Protein AF-A0A0D9V2V6-F1 (afdb_monomer)

Sequence (190 aa):
MASLYTPQLTRCRVATDGGVVRDCVDHEGKLLVVRREDCRRRFFFRGDNNNDDDDDAQQRECIRIDGEVFPLMEEKTVAAPGAGGNNAAVRCVEYVEDDGSALLLTVTVKGEGKEQKQKVAVVDARSGEVRVLGCSGSYYDSGYYDRDTGTVQHVVEVQVQVQGGGRESYMLLVSVRKELARIVRIKRLN

Radius of gyration: 17.43 Å; Cα contacts (8 Å, |Δi|>4): 396; chains: 1; bounding box: 46×44×46 Å

Structure (mmCIF, N/CA/C/O backbone):
data_AF-A0A0D9V2V6-F1
#
_entry.id   AF-A0A0D9V2V6-F1
#
loop_
_atom_site.group_PDB
_atom_site.id
_atom_site.type_symbol
_atom_site.label_atom_id
_atom_site.label_alt_id
_atom_site.label_comp_id
_atom_site.label_asym_id
_atom_site.label_entity_id
_atom_site.label_seq_id
_atom_site.pdbx_PDB_ins_code
_atom_site.Cartn_x
_atom_site.Cartn_y
_atom_site.Cartn_z
_atom_site.occupancy
_atom_site.B_iso_or_equiv
_atom_site.auth_seq_id
_atom_site.auth_comp_id
_atom_site.auth_asym_id
_atom_site.auth_atom_id
_atom_site.pdbx_PDB_model_num
ATOM 1 N N . MET A 1 1 ? 6.622 -5.569 -18.025 1.00 45.97 1 MET A N 1
ATOM 2 C CA . MET A 1 1 ? 6.983 -4.395 -17.206 1.00 45.97 1 MET A CA 1
ATOM 3 C C . MET A 1 1 ? 5.783 -4.066 -16.332 1.00 45.97 1 MET A C 1
ATOM 5 O O . MET A 1 1 ? 4.679 -4.150 -16.852 1.00 45.97 1 MET A O 1
ATOM 9 N N . ALA A 1 2 ? 5.955 -3.825 -15.030 1.00 51.53 2 ALA A N 1
ATOM 10 C CA . ALA A 1 2 ? 4.863 -3.295 -14.207 1.00 51.53 2 ALA A CA 1
ATOM 11 C C . ALA A 1 2 ? 4.919 -1.769 -14.331 1.00 51.53 2 ALA A C 1
ATOM 13 O O . ALA A 1 2 ? 5.964 -1.179 -14.091 1.00 51.53 2 ALA A O 1
ATOM 14 N N . SER A 1 3 ? 3.837 -1.167 -14.812 1.00 63.41 3 SER A N 1
ATOM 15 C CA . SER A 1 3 ? 3.694 0.284 -14.969 1.00 63.41 3 SER A CA 1
ATOM 16 C C . SER A 1 3 ? 3.642 0.986 -13.602 1.00 63.41 3 SER A C 1
ATOM 18 O O . SER A 1 3 ? 3.170 0.366 -12.651 1.00 63.41 3 SER A O 1
ATOM 20 N N . LEU A 1 4 ? 4.008 2.273 -13.517 1.00 62.44 4 LEU A N 1
ATOM 21 C CA . LEU A 1 4 ? 3.748 3.166 -12.366 1.00 62.44 4 LEU A CA 1
ATOM 22 C C . LEU A 1 4 ? 2.309 3.104 -11.840 1.00 62.44 4 LEU A C 1
ATOM 24 O O . LEU A 1 4 ? 2.049 3.262 -10.649 1.00 62.44 4 LEU A O 1
ATOM 28 N N . TYR A 1 5 ? 1.359 2.864 -12.741 1.00 72.88 5 TYR A N 1
ATOM 29 C CA . TYR A 1 5 ? -0.065 2.771 -12.429 1.00 72.88 5 TYR A CA 1
ATOM 30 C C . TYR A 1 5 ? -0.476 1.389 -11.912 1.00 72.88 5 TYR A C 1
ATOM 32 O O . TYR A 1 5 ? -1.628 1.196 -11.504 1.00 72.88 5 TYR A O 1
ATOM 40 N N . THR A 1 6 ? 0.452 0.425 -11.931 1.00 82.88 6 THR A N 1
ATOM 41 C CA . THR A 1 6 ? 0.240 -0.892 -11.336 1.00 82.88 6 THR A CA 1
ATOM 42 C C . THR A 1 6 ? 0.134 -0.706 -9.832 1.00 82.88 6 THR A C 1
ATOM 44 O O . THR A 1 6 ? 1.044 -0.152 -9.213 1.00 82.88 6 THR A O 1
ATOM 47 N N . PRO A 1 7 ? -0.956 -1.167 -9.213 1.00 87.81 7 PRO A N 1
ATOM 48 C CA . PRO A 1 7 ? -1.079 -1.112 -7.773 1.00 87.81 7 PRO A CA 1
ATOM 49 C C . PRO A 1 7 ? 0.066 -1.854 -7.088 1.00 87.81 7 PRO A C 1
ATOM 51 O O . PRO A 1 7 ? 0.388 -2.984 -7.450 1.00 87.81 7 PRO A O 1
ATOM 54 N N . GLN A 1 8 ? 0.636 -1.236 -6.067 1.00 90.25 8 GLN A N 1
ATOM 55 C CA . GLN A 1 8 ? 1.588 -1.883 -5.179 1.00 90.25 8 GLN A CA 1
ATOM 56 C C . GLN A 1 8 ? 0.822 -2.436 -3.974 1.00 90.25 8 GLN A C 1
ATOM 58 O O . GLN A 1 8 ? -0.033 -1.744 -3.406 1.00 90.25 8 GLN A O 1
ATOM 63 N N . LEU A 1 9 ? 1.102 -3.685 -3.597 1.00 92.44 9 LEU A N 1
ATOM 64 C CA . LEU A 1 9 ? 0.444 -4.370 -2.480 1.00 92.44 9 LEU A CA 1
ATOM 65 C C . LEU A 1 9 ? 1.363 -4.407 -1.264 1.00 92.44 9 LEU A C 1
ATOM 67 O O . LEU A 1 9 ? 2.553 -4.694 -1.387 1.00 92.44 9 LEU A O 1
ATOM 71 N N . THR A 1 10 ? 0.814 -4.162 -0.079 1.00 91.75 10 THR A N 1
ATOM 72 C CA . THR A 1 10 ? 1.588 -4.256 1.160 1.00 91.75 10 THR A CA 1
ATOM 73 C C . THR A 1 10 ? 1.625 -5.702 1.641 1.00 91.75 10 THR A C 1
ATOM 75 O O . THR A 1 10 ? 0.587 -6.280 1.980 1.00 91.75 10 THR A O 1
ATOM 78 N N . ARG A 1 11 ? 2.824 -6.278 1.741 1.00 90.38 11 ARG A N 1
ATOM 79 C CA . ARG A 1 11 ? 3.038 -7.526 2.471 1.00 90.38 11 ARG A CA 1
ATOM 80 C C . ARG A 1 11 ? 2.880 -7.247 3.961 1.00 90.38 11 ARG A C 1
ATOM 82 O O . ARG A 1 11 ? 3.605 -6.437 4.537 1.00 90.38 11 ARG A O 1
ATOM 89 N N . CYS A 1 12 ? 1.952 -7.945 4.600 1.00 84.75 12 CYS A N 1
ATOM 90 C CA . CYS A 1 12 ? 1.755 -7.876 6.040 1.00 84.75 12 CYS A CA 1
ATOM 91 C C . CYS A 1 12 ? 1.863 -9.259 6.679 1.00 84.75 12 CYS A C 1
ATOM 93 O O . CYS A 1 12 ? 1.569 -10.281 6.065 1.00 84.75 12 CYS A O 1
ATOM 95 N N . ARG A 1 13 ? 2.284 -9.277 7.943 1.00 83.44 13 ARG A N 1
ATOM 96 C CA . ARG A 1 13 ? 2.315 -10.484 8.767 1.00 83.44 13 ARG A CA 1
ATOM 97 C C . ARG A 1 13 ? 1.089 -10.527 9.653 1.00 83.44 13 ARG A C 1
ATOM 99 O O . ARG A 1 13 ? 0.876 -9.617 10.458 1.00 83.44 13 ARG A O 1
ATOM 106 N N . VAL A 1 14 ? 0.305 -11.589 9.513 1.00 78.50 14 VAL A N 1
ATOM 107 C CA . VAL A 1 14 ? -0.917 -11.807 10.287 1.00 78.50 14 VAL A CA 1
ATOM 108 C C . VAL A 1 14 ? -0.724 -13.039 11.163 1.00 78.50 14 VAL A C 1
ATOM 110 O O . VAL A 1 14 ? -0.370 -14.113 10.672 1.00 78.50 14 VAL A O 1
ATOM 113 N N . ALA A 1 15 ? -0.928 -12.875 12.470 1.00 78.12 15 ALA A N 1
ATOM 114 C CA . ALA A 1 15 ? -1.015 -13.998 13.391 1.00 78.12 15 ALA A CA 1
ATOM 115 C C . ALA A 1 15 ? -2.377 -14.674 13.207 1.00 78.12 15 ALA A C 1
ATOM 117 O O . ALA A 1 15 ? -3.412 -14.014 13.245 1.00 78.12 15 ALA A O 1
ATOM 118 N N . THR A 1 16 ? -2.363 -15.980 12.976 1.00 72.06 16 THR A N 1
ATOM 119 C CA . THR A 1 16 ? -3.577 -16.805 12.945 1.00 72.06 16 THR A CA 1
ATOM 120 C C . THR A 1 16 ? -3.919 -17.295 14.352 1.00 72.06 16 THR A C 1
ATOM 122 O O . THR A 1 16 ? -3.053 -17.299 15.227 1.00 72.06 16 THR A O 1
ATOM 125 N N . ASP A 1 17 ? -5.150 -17.767 14.565 1.00 67.94 17 ASP A N 1
ATOM 126 C CA . ASP A 1 17 ? -5.661 -18.208 15.878 1.00 67.94 17 ASP A CA 1
ATOM 127 C C . ASP A 1 17 ? -4.851 -19.352 16.531 1.00 67.94 17 ASP A C 1
ATOM 129 O O . ASP A 1 17 ? -5.001 -19.630 17.716 1.00 67.94 17 ASP A O 1
ATOM 133 N N . GLY A 1 18 ? -3.941 -19.991 15.785 1.00 73.00 18 GLY A N 1
ATOM 134 C CA . GLY A 1 18 ? -2.986 -20.987 16.288 1.00 73.00 18 GLY A CA 1
ATOM 135 C C . GLY A 1 18 ? -1.585 -20.447 16.602 1.00 73.00 18 GLY A C 1
ATOM 136 O O . GLY A 1 18 ? -0.654 -21.237 16.736 1.00 73.00 18 GLY A O 1
ATOM 137 N N . GLY A 1 19 ? -1.384 -19.125 16.626 1.00 73.88 19 GLY A N 1
ATOM 138 C CA . GLY A 1 19 ? -0.077 -18.490 16.847 1.00 73.88 19 GLY A CA 1
ATOM 139 C C . GLY A 1 19 ? 0.875 -18.546 15.645 1.00 73.88 19 GLY A C 1
ATOM 140 O O . GLY A 1 19 ? 1.975 -17.997 15.698 1.00 73.88 19 GLY A O 1
ATOM 141 N N . VAL A 1 20 ? 0.463 -19.169 14.536 1.00 76.88 20 VAL A N 1
ATOM 142 C CA . VAL A 1 20 ? 1.251 -19.209 13.300 1.00 76.88 20 VAL A CA 1
ATOM 143 C C . VAL A 1 20 ? 1.156 -17.853 12.613 1.00 76.88 20 VAL A C 1
ATOM 145 O O . VAL A 1 20 ? 0.067 -17.416 12.234 1.00 76.88 20 VAL A O 1
ATOM 148 N N . VAL A 1 21 ? 2.304 -17.207 12.430 1.00 82.00 21 VAL A N 1
ATOM 149 C CA . VAL A 1 21 ? 2.429 -15.978 11.645 1.00 82.00 21 VAL A CA 1
ATOM 150 C C . VAL A 1 21 ? 2.552 -16.348 10.172 1.00 82.00 21 VAL A C 1
ATOM 152 O O . VAL A 1 21 ? 3.403 -17.158 9.805 1.00 82.00 21 VAL A O 1
ATOM 155 N N . ARG A 1 22 ? 1.700 -15.763 9.329 1.00 83.88 22 ARG A N 1
ATOM 156 C CA . ARG A 1 22 ? 1.755 -15.931 7.873 1.00 83.88 22 ARG A CA 1
ATOM 157 C C . ARG A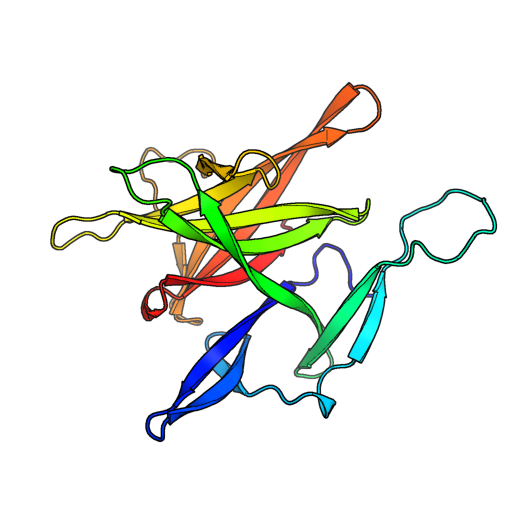 1 22 ? 1.962 -14.590 7.189 1.00 83.88 22 ARG A C 1
ATOM 159 O O . ARG A 1 22 ? 1.407 -13.583 7.631 1.00 83.88 22 ARG A O 1
ATOM 166 N N . ASP A 1 23 ? 2.751 -14.602 6.120 1.00 88.81 23 ASP A N 1
ATOM 167 C CA . ASP A 1 23 ? 2.834 -13.475 5.199 1.00 88.81 23 ASP A CA 1
ATOM 168 C C . ASP A 1 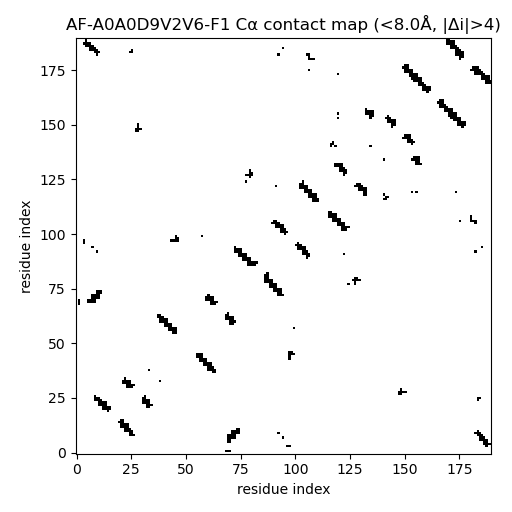23 ? 1.570 -13.462 4.331 1.00 88.81 23 ASP A C 1
ATOM 170 O O . ASP A 1 23 ? 1.141 -14.494 3.809 1.00 88.81 23 ASP A O 1
ATOM 174 N N . CYS A 1 24 ? 0.954 -12.292 4.210 1.00 89.25 24 CYS A N 1
ATOM 175 C CA . CYS A 1 24 ? -0.290 -12.078 3.488 1.00 89.25 24 CYS A CA 1
ATOM 176 C C . CYS A 1 24 ? -0.222 -10.788 2.665 1.00 89.25 24 CYS A C 1
ATOM 178 O O . CYS A 1 24 ? 0.509 -9.854 3.005 1.00 89.25 24 CYS A O 1
ATOM 180 N N . VAL A 1 25 ? -1.047 -10.710 1.626 1.00 91.38 25 VAL A N 1
ATOM 181 C CA . VAL A 1 25 ? -1.346 -9.472 0.893 1.00 91.38 25 VAL A CA 1
ATOM 182 C C .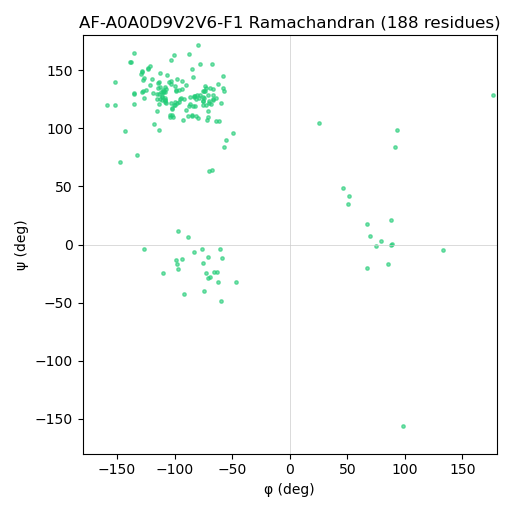 VAL A 1 25 ? -2.852 -9.294 0.796 1.00 91.38 25 VAL A C 1
ATOM 184 O O . VAL A 1 25 ? -3.592 -10.273 0.741 1.00 91.38 25 VAL A O 1
ATOM 187 N N . ASP A 1 26 ? -3.311 -8.050 0.785 1.00 91.00 26 ASP A N 1
ATOM 188 C CA . ASP A 1 26 ? -4.701 -7.746 0.463 1.00 91.00 26 ASP A CA 1
ATOM 189 C C . ASP A 1 26 ? -4.853 -7.608 -1.047 1.00 91.00 26 ASP A C 1
ATOM 191 O O . ASP A 1 26 ? -4.141 -6.824 -1.677 1.00 91.00 26 ASP A O 1
ATOM 195 N N . HIS A 1 27 ? -5.787 -8.348 -1.623 1.00 89.88 27 HIS A N 1
ATOM 196 C CA . HIS A 1 27 ? -6.181 -8.180 -3.006 1.00 89.88 27 HIS A CA 1
ATOM 197 C C . HIS A 1 27 ? -7.702 -8.221 -3.097 1.00 89.88 27 HIS A C 1
ATOM 199 O O . HIS A 1 27 ? -8.326 -9.196 -2.682 1.00 89.88 27 HIS A O 1
ATOM 205 N N . GLU A 1 28 ? -8.294 -7.136 -3.599 1.00 86.56 28 GLU A N 1
ATOM 206 C CA . GLU A 1 28 ? -9.748 -6.992 -3.754 1.00 86.56 28 GLU A CA 1
ATOM 207 C C . GLU A 1 28 ? -10.536 -7.302 -2.469 1.00 86.56 28 GLU A C 1
ATOM 209 O O . GLU A 1 28 ? -11.557 -7.986 -2.481 1.00 86.56 28 GLU A O 1
ATOM 214 N N . GLY A 1 29 ? -10.032 -6.835 -1.322 1.00 82.50 29 GLY A N 1
ATOM 215 C CA . GLY A 1 29 ? -10.690 -7.043 -0.035 1.00 82.50 29 GLY A CA 1
ATOM 216 C C . GLY A 1 29 ? -10.475 -8.432 0.568 1.00 82.50 29 GLY A C 1
ATOM 217 O O . GLY A 1 29 ? -10.991 -8.710 1.656 1.00 82.50 29 GLY A O 1
ATOM 218 N N . LYS A 1 30 ? -9.680 -9.296 -0.069 1.00 86.62 30 LYS A N 1
ATOM 219 C CA . LYS A 1 30 ? -9.331 -10.628 0.435 1.00 86.62 30 LYS A CA 1
ATOM 220 C C . LYS A 1 30 ? -7.876 -10.661 0.884 1.00 86.62 30 LYS A C 1
ATOM 222 O O . LYS A 1 30 ? -6.979 -10.270 0.145 1.00 86.62 30 LYS A O 1
ATOM 227 N N . LEU A 1 31 ? -7.634 -11.186 2.085 1.00 87.25 31 LEU A N 1
ATOM 228 C CA . LEU A 1 31 ? -6.283 -11.503 2.547 1.00 87.25 31 LEU A CA 1
ATOM 229 C C . LEU A 1 31 ? -5.837 -12.830 1.933 1.00 87.25 31 LEU A C 1
ATOM 231 O O . LEU A 1 31 ? -6.332 -13.897 2.299 1.00 87.25 31 LEU A O 1
ATOM 235 N N . LEU A 1 32 ? -4.891 -12.756 1.005 1.00 90.56 32 LEU A N 1
ATOM 236 C CA . LEU A 1 32 ? -4.272 -13.909 0.369 1.00 90.56 32 LEU A CA 1
ATOM 237 C C . LEU A 1 32 ? -2.990 -14.261 1.118 1.00 90.56 32 LEU A C 1
ATOM 239 O O . LEU A 1 32 ? -2.122 -13.408 1.296 1.00 90.56 32 LEU A O 1
ATOM 243 N N . VAL A 1 33 ? -2.868 -15.515 1.555 1.00 89.00 33 VAL A N 1
ATOM 244 C CA . VAL A 1 33 ? -1.627 -16.030 2.148 1.00 89.00 33 VAL A CA 1
ATOM 245 C C . VAL A 1 33 ? -0.587 -16.166 1.046 1.00 89.00 33 VAL A C 1
ATOM 247 O O . VAL A 1 33 ? -0.843 -16.807 0.031 1.00 89.00 33 VAL A O 1
ATOM 250 N N . VAL A 1 34 ? 0.588 -15.597 1.278 1.00 87.94 34 VAL A N 1
ATOM 251 C CA . VAL A 1 34 ? 1.697 -15.577 0.332 1.00 87.94 34 VAL A CA 1
ATOM 252 C C . VAL A 1 34 ? 2.805 -16.476 0.843 1.00 87.94 34 VAL A C 1
ATOM 254 O O . VAL A 1 34 ? 3.218 -16.373 2.000 1.00 87.94 34 VAL A O 1
ATOM 257 N N . ARG A 1 35 ? 3.313 -17.353 -0.021 1.00 85.25 35 ARG A N 1
ATOM 258 C CA . ARG A 1 35 ? 4.539 -18.098 0.246 1.00 85.25 35 ARG A CA 1
ATOM 259 C C . ARG A 1 35 ? 5.709 -17.472 -0.492 1.00 85.25 35 ARG A C 1
ATOM 261 O O . ARG A 1 35 ? 5.551 -16.702 -1.441 1.00 85.25 35 ARG A O 1
ATOM 268 N N . ARG A 1 36 ? 6.916 -17.828 -0.063 1.00 79.56 36 ARG A N 1
ATOM 269 C CA . ARG A 1 36 ? 8.143 -17.331 -0.685 1.00 79.56 36 ARG A CA 1
ATOM 270 C C . ARG A 1 36 ? 8.251 -17.770 -2.147 1.00 79.56 36 ARG A C 1
ATOM 272 O O . ARG A 1 36 ? 8.781 -17.026 -2.960 1.00 79.56 36 ARG A O 1
ATOM 279 N N . GLU A 1 37 ? 7.729 -18.946 -2.483 1.00 83.62 37 GLU A N 1
ATOM 280 C CA . GLU A 1 37 ? 7.760 -19.506 -3.837 1.00 83.62 37 GLU A CA 1
ATOM 281 C C . GLU A 1 37 ? 6.804 -18.783 -4.801 1.00 83.62 37 GLU A C 1
ATOM 283 O O . GLU A 1 37 ? 7.038 -18.769 -6.011 1.00 83.62 37 GLU A O 1
ATOM 288 N N . ASP A 1 38 ? 5.759 -18.144 -4.266 1.00 83.25 38 ASP A N 1
ATOM 289 C CA . ASP A 1 38 ? 4.797 -17.348 -5.041 1.00 83.25 38 ASP A CA 1
ATOM 290 C C . ASP A 1 38 ? 5.386 -15.992 -5.457 1.00 83.25 38 ASP A C 1
ATOM 292 O O . ASP A 1 38 ? 4.875 -15.308 -6.351 1.00 83.25 38 ASP A O 1
ATOM 296 N N . CYS A 1 39 ? 6.486 -15.605 -4.811 1.00 82.94 39 CYS A N 1
ATOM 297 C CA . CYS A 1 39 ? 7.128 -14.323 -4.985 1.00 82.94 39 CYS A CA 1
ATOM 298 C C . CYS A 1 39 ? 8.331 -14.424 -5.922 1.00 82.94 39 CYS A C 1
ATOM 300 O O . CYS A 1 39 ? 9.164 -15.327 -5.837 1.00 82.94 39 CYS A O 1
ATOM 302 N N . ARG A 1 40 ? 8.451 -13.461 -6.833 1.00 80.75 40 ARG A N 1
ATOM 303 C CA . ARG A 1 40 ? 9.576 -13.369 -7.769 1.00 80.75 40 ARG A CA 1
ATOM 304 C C . ARG A 1 40 ? 10.223 -12.006 -7.653 1.00 80.75 40 ARG A C 1
ATOM 306 O O . ARG A 1 40 ? 9.531 -10.994 -7.703 1.00 80.75 40 ARG A O 1
ATOM 313 N N . ARG A 1 41 ? 11.551 -11.967 -7.566 1.00 74.69 41 ARG A N 1
ATOM 314 C CA . ARG A 1 41 ? 12.289 -10.707 -7.694 1.00 74.69 41 ARG A CA 1
ATOM 315 C C . ARG A 1 41 ? 12.282 -10.265 -9.149 1.00 74.69 41 ARG A C 1
ATOM 317 O O . ARG A 1 41 ? 12.549 -11.065 -10.047 1.00 74.69 41 ARG A O 1
ATOM 324 N N . ARG A 1 42 ? 11.956 -8.999 -9.378 1.00 69.38 42 ARG A N 1
ATOM 325 C CA . ARG A 1 42 ? 12.075 -8.345 -10.678 1.00 69.38 42 ARG A CA 1
ATOM 326 C C . ARG A 1 42 ? 12.879 -7.067 -10.526 1.00 69.38 42 ARG A C 1
ATOM 328 O O . ARG A 1 42 ? 12.764 -6.374 -9.520 1.00 69.38 42 ARG A O 1
ATOM 335 N N . PHE A 1 43 ? 13.681 -6.790 -11.542 1.00 59.34 43 PHE A N 1
ATOM 336 C CA . PHE A 1 43 ? 14.439 -5.557 -11.655 1.00 59.34 43 PHE A CA 1
ATOM 337 C C . PHE A 1 43 ? 13.528 -4.448 -12.176 1.00 59.34 43 PHE A C 1
ATOM 339 O O . PHE A 1 43 ? 12.839 -4.630 -13.186 1.00 59.34 43 PHE A O 1
ATOM 346 N N . PHE A 1 44 ? 13.516 -3.326 -11.466 1.00 57.59 44 PHE A N 1
ATOM 347 C CA . PHE A 1 44 ? 12.930 -2.073 -11.919 1.00 57.59 44 PHE A CA 1
ATOM 348 C C . PHE A 1 44 ? 14.108 -1.180 -12.308 1.00 57.59 44 PHE A C 1
ATOM 350 O O . PHE A 1 44 ? 14.924 -0.826 -11.459 1.00 57.59 44 PHE A O 1
ATOM 357 N N . PHE A 1 45 ? 14.269 -0.937 -13.610 1.00 48.59 45 PHE A N 1
ATOM 358 C CA . PHE A 1 45 ? 15.363 -0.119 -14.127 1.00 48.59 45 PHE A CA 1
ATOM 359 C C . PHE A 1 45 ? 15.085 1.351 -13.829 1.00 48.59 45 PHE A C 1
ATOM 361 O O . PHE A 1 45 ? 13.992 1.843 -14.108 1.00 48.59 45 PHE A O 1
ATOM 368 N N . ARG A 1 46 ? 16.095 2.038 -13.298 1.00 49.84 46 ARG A N 1
ATOM 369 C CA . ARG A 1 46 ? 16.149 3.497 -13.234 1.00 49.84 46 ARG A CA 1
ATOM 370 C C . ARG A 1 46 ? 16.263 4.014 -14.671 1.00 49.84 46 ARG A C 1
ATOM 372 O O . ARG A 1 46 ? 17.129 3.551 -15.409 1.00 49.84 46 ARG A O 1
ATOM 379 N N . GLY A 1 47 ? 15.359 4.895 -15.092 1.00 44.28 47 GLY A N 1
ATOM 380 C CA . GLY A 1 47 ? 15.365 5.443 -16.452 1.00 44.28 47 GLY A CA 1
ATOM 381 C C . GLY A 1 47 ? 16.689 6.141 -16.793 1.00 44.28 47 GLY A C 1
ATOM 382 O O . GLY A 1 47 ? 17.176 6.930 -15.989 1.00 44.28 47 GLY A O 1
ATOM 383 N N . ASP A 1 48 ? 17.231 5.799 -17.968 1.00 49.97 48 ASP A N 1
ATOM 384 C CA . ASP A 1 48 ? 18.330 6.412 -18.732 1.00 49.97 48 ASP A CA 1
ATOM 385 C C . ASP A 1 48 ? 19.390 7.217 -17.957 1.00 49.97 48 ASP A C 1
ATOM 387 O O . ASP A 1 48 ? 19.217 8.398 -17.661 1.00 49.97 48 ASP A O 1
ATOM 391 N N . ASN A 1 49 ? 20.573 6.621 -17.789 1.00 45.75 49 ASN A N 1
ATOM 392 C CA . ASN A 1 49 ? 21.820 7.296 -18.150 1.00 45.75 49 ASN A CA 1
ATOM 393 C C . ASN A 1 49 ? 22.928 6.263 -18.362 1.00 45.75 49 ASN A C 1
ATOM 395 O O . ASN A 1 49 ? 23.268 5.514 -17.453 1.00 45.75 49 ASN A O 1
ATOM 399 N N . ASN A 1 50 ? 23.479 6.259 -19.577 1.00 52.03 50 ASN A N 1
ATOM 400 C CA . ASN A 1 50 ? 24.662 5.505 -19.988 1.00 52.03 50 ASN A CA 1
ATOM 401 C C . ASN A 1 50 ? 25.822 5.694 -18.998 1.00 52.03 50 ASN A C 1
ATOM 403 O O . ASN A 1 50 ? 26.577 6.659 -19.115 1.00 52.03 50 ASN A O 1
ATOM 407 N N . ASN A 1 51 ? 25.978 4.770 -18.058 1.00 46.41 51 ASN A N 1
ATOM 408 C CA . ASN A 1 51 ? 27.253 4.470 -17.424 1.00 46.41 51 ASN A CA 1
ATOM 409 C C . ASN A 1 51 ? 27.230 3.006 -16.987 1.00 46.41 51 ASN A C 1
ATOM 411 O O . ASN A 1 51 ? 26.367 2.593 -16.215 1.00 46.41 51 ASN A O 1
ATOM 415 N N . ASP A 1 52 ? 28.172 2.252 -17.542 1.00 52.00 52 ASP A N 1
ATOM 416 C CA . ASP A 1 52 ? 28.360 0.808 -17.412 1.00 52.00 52 ASP A CA 1
ATOM 417 C C . ASP A 1 52 ? 28.834 0.391 -16.003 1.00 52.00 52 ASP A C 1
ATOM 419 O O . ASP A 1 52 ? 29.915 -0.168 -15.854 1.00 52.00 52 ASP A O 1
ATOM 423 N N . ASP A 1 53 ? 28.020 0.636 -14.974 1.00 48.50 53 ASP A N 1
ATOM 424 C CA . ASP A 1 53 ? 28.138 0.013 -13.648 1.00 48.50 53 ASP A CA 1
ATOM 425 C C . ASP A 1 53 ? 26.737 -0.480 -13.212 1.00 48.50 53 ASP A C 1
ATOM 427 O O . ASP A 1 53 ? 26.014 0.151 -12.439 1.00 48.50 53 ASP A O 1
ATOM 431 N N . ASP A 1 54 ? 26.328 -1.612 -13.795 1.00 47.16 54 ASP A N 1
ATOM 432 C CA . ASP A 1 54 ? 25.038 -2.310 -13.640 1.00 47.16 54 ASP A CA 1
ATOM 433 C C . ASP A 1 54 ? 24.820 -2.912 -12.224 1.00 47.16 54 ASP A C 1
ATOM 435 O O . ASP A 1 54 ? 24.688 -4.125 -12.064 1.00 47.16 54 ASP A O 1
ATOM 439 N N . ASP A 1 55 ? 24.735 -2.081 -11.179 1.00 49.03 55 ASP A N 1
ATOM 440 C CA . ASP A 1 55 ? 24.338 -2.516 -9.818 1.00 49.03 55 ASP A CA 1
ATOM 441 C C . ASP A 1 55 ? 23.162 -1.711 -9.211 1.00 49.03 55 ASP A C 1
ATOM 443 O O . ASP A 1 55 ? 22.628 -2.070 -8.159 1.00 49.03 55 ASP A O 1
ATOM 447 N N . ASP A 1 56 ? 22.666 -0.676 -9.898 1.00 48.88 56 ASP A N 1
ATOM 448 C CA . ASP A 1 56 ? 21.607 0.216 -9.385 1.00 48.88 56 ASP A CA 1
ATOM 449 C C . ASP A 1 56 ? 20.168 -0.251 -9.693 1.00 48.88 56 ASP A C 1
ATOM 451 O O . ASP A 1 56 ? 19.187 0.453 -9.419 1.00 48.88 56 ASP A O 1
ATOM 455 N N . ALA A 1 57 ? 19.992 -1.444 -10.265 1.00 53.12 57 ALA A N 1
ATOM 456 C CA . ALA A 1 57 ? 18.667 -1.983 -10.542 1.00 53.12 57 ALA A CA 1
ATOM 457 C C . ALA A 1 57 ? 17.973 -2.392 -9.229 1.00 53.12 57 ALA A C 1
ATOM 459 O O . ALA A 1 57 ? 18.296 -3.417 -8.622 1.00 53.12 57 ALA A O 1
ATOM 460 N N . GLN A 1 58 ? 16.968 -1.619 -8.798 1.00 59.91 58 GLN A N 1
ATOM 461 C CA . GLN A 1 58 ? 16.196 -1.948 -7.601 1.00 59.91 58 GLN A CA 1
ATOM 462 C C . GLN A 1 58 ? 15.439 -3.264 -7.820 1.00 59.91 58 GLN A C 1
ATOM 464 O O . GLN A 1 58 ? 14.444 -3.338 -8.551 1.00 59.91 58 GLN A O 1
ATOM 469 N N . GLN A 1 59 ? 15.911 -4.329 -7.172 1.00 68.31 59 GLN A N 1
ATOM 470 C CA . GLN A 1 59 ? 15.183 -5.588 -7.102 1.00 68.31 59 GLN A CA 1
ATOM 471 C C . GLN A 1 59 ? 13.976 -5.395 -6.188 1.00 68.31 59 GLN A C 1
ATOM 473 O O . GLN A 1 59 ? 14.133 -5.305 -4.971 1.00 68.31 59 GLN A O 1
ATOM 478 N N . ARG A 1 60 ? 12.766 -5.393 -6.755 1.00 75.94 60 ARG A N 1
ATOM 479 C CA . ARG A 1 60 ? 11.546 -5.508 -5.950 1.00 75.94 60 ARG A CA 1
ATOM 480 C C . ARG A 1 60 ? 10.954 -6.889 -6.079 1.00 75.94 60 ARG A C 1
ATOM 482 O O . ARG A 1 60 ? 10.905 -7.499 -7.152 1.00 75.94 60 ARG A O 1
ATOM 489 N N . GLU A 1 61 ? 10.487 -7.388 -4.952 1.00 86.12 61 GLU A N 1
ATOM 490 C CA . GLU A 1 61 ? 9.719 -8.611 -4.921 1.00 86.12 61 GLU A CA 1
ATOM 491 C C . GLU A 1 61 ? 8.321 -8.345 -5.479 1.00 86.12 61 GLU A C 1
ATOM 493 O O . GLU A 1 61 ? 7.710 -7.316 -5.211 1.00 86.12 61 GLU A O 1
ATOM 498 N N . CYS A 1 62 ? 7.835 -9.246 -6.319 1.00 88.31 62 CYS A N 1
ATOM 499 C CA . CYS A 1 62 ? 6.533 -9.147 -6.953 1.00 88.31 62 CYS A CA 1
ATOM 500 C C . CYS A 1 62 ? 5.761 -10.441 -6.723 1.00 88.31 62 CYS A C 1
ATOM 502 O O . CYS A 1 62 ? 6.352 -11.523 -6.704 1.00 88.31 62 CYS A O 1
ATOM 504 N N . ILE A 1 63 ? 4.441 -10.337 -6.655 1.00 90.12 63 ILE A N 1
ATOM 505 C CA . ILE A 1 63 ? 3.530 -11.481 -6.646 1.00 90.12 63 ILE A CA 1
ATOM 506 C C . ILE A 1 63 ? 2.711 -11.499 -7.933 1.00 90.12 63 ILE A C 1
ATOM 508 O O . ILE A 1 63 ? 2.409 -10.445 -8.496 1.00 90.12 63 ILE A O 1
ATOM 512 N N . ARG A 1 64 ? 2.365 -12.694 -8.419 1.00 89.50 64 ARG A N 1
ATOM 513 C CA . ARG A 1 64 ? 1.411 -12.847 -9.519 1.00 89.50 64 ARG A CA 1
ATOM 514 C C . ARG A 1 64 ? 0.062 -13.298 -8.973 1.00 89.50 64 ARG A C 1
ATOM 516 O O . ARG A 1 64 ? -0.009 -14.364 -8.373 1.00 89.50 64 ARG A O 1
ATOM 523 N N . ILE A 1 65 ? -0.980 -12.514 -9.221 1.00 89.50 65 ILE A N 1
ATOM 524 C CA . ILE A 1 65 ? -2.363 -12.812 -8.834 1.00 89.50 65 ILE A CA 1
ATOM 525 C C . ILE A 1 65 ? -3.199 -12.697 -10.106 1.00 89.50 65 ILE A C 1
ATOM 527 O O . ILE A 1 65 ? -3.062 -11.718 -10.832 1.00 89.50 65 ILE A O 1
ATOM 531 N N . ASP A 1 66 ? -3.961 -13.741 -10.435 1.00 88.81 66 ASP A N 1
ATOM 532 C CA . ASP A 1 66 ? -4.844 -13.784 -11.612 1.00 88.81 66 ASP A CA 1
ATOM 533 C C . ASP A 1 66 ? -4.174 -13.385 -12.944 1.00 88.81 66 ASP A C 1
ATOM 535 O O . ASP A 1 66 ? -4.767 -12.791 -13.837 1.00 88.81 66 ASP A O 1
ATOM 539 N N . GLY A 1 67 ? -2.892 -13.740 -13.095 1.00 85.19 67 GLY A N 1
ATOM 540 C CA . GLY A 1 67 ? -2.091 -13.442 -14.289 1.00 85.19 67 GLY A CA 1
ATOM 541 C C . GLY A 1 67 ? -1.424 -12.062 -14.284 1.00 85.19 67 GLY A C 1
ATOM 542 O O . GLY A 1 67 ? -0.428 -11.872 -14.990 1.00 85.19 67 GLY A O 1
ATOM 543 N N . GLU A 1 68 ? -1.874 -11.149 -13.428 1.00 87.12 68 GLU A N 1
ATOM 544 C CA . GLU A 1 68 ? -1.287 -9.825 -13.231 1.00 87.12 68 GLU A CA 1
ATOM 545 C C . GLU A 1 68 ? -0.131 -9.861 -12.229 1.00 87.12 68 GLU A C 1
ATOM 547 O O . GLU A 1 68 ? -0.072 -10.716 -11.348 1.00 87.12 68 GLU A O 1
ATOM 552 N N . VAL A 1 69 ? 0.840 -8.956 -12.386 1.00 87.19 69 VAL A N 1
ATOM 553 C CA . VAL A 1 69 ? 2.027 -8.897 -11.522 1.00 87.19 69 VAL A CA 1
ATOM 554 C C . VAL A 1 69 ? 2.003 -7.620 -10.706 1.00 87.19 69 VAL A C 1
ATOM 556 O O . VAL A 1 69 ? 2.068 -6.533 -11.271 1.00 87.19 69 VAL A O 1
ATOM 559 N N . PHE A 1 70 ? 2.003 -7.775 -9.387 1.00 88.75 70 PHE A N 1
ATOM 560 C CA . PHE A 1 70 ? 1.944 -6.682 -8.429 1.00 88.75 70 PHE A CA 1
ATOM 561 C C . PHE A 1 70 ? 3.280 -6.552 -7.694 1.00 88.75 70 PHE A C 1
ATOM 563 O O . PHE A 1 70 ? 3.760 -7.547 -7.137 1.00 88.75 70 PHE A O 1
ATOM 570 N N . PRO A 1 71 ? 3.891 -5.356 -7.664 1.00 89.12 71 PRO A N 1
ATOM 571 C CA . PRO A 1 71 ? 5.013 -5.082 -6.777 1.00 89.12 71 PRO A CA 1
ATOM 572 C C . PRO A 1 71 ? 4.581 -5.212 -5.313 1.00 89.12 71 PRO A C 1
ATOM 574 O O . PRO A 1 71 ? 3.497 -4.759 -4.934 1.00 89.12 71 PRO A O 1
ATOM 577 N N . LEU A 1 72 ? 5.436 -5.826 -4.498 1.00 89.06 72 LEU A N 1
ATOM 578 C CA . LEU A 1 72 ? 5.249 -5.935 -3.059 1.00 89.06 72 LEU A CA 1
ATOM 579 C C . LEU A 1 72 ? 6.023 -4.832 -2.343 1.00 89.06 72 LEU A C 1
ATOM 581 O O . LEU A 1 72 ? 7.203 -4.610 -2.609 1.00 89.06 72 LEU A O 1
ATOM 585 N N . MET A 1 73 ? 5.347 -4.183 -1.404 1.00 88.81 73 MET A N 1
ATOM 586 C CA . MET A 1 73 ? 5.932 -3.247 -0.452 1.00 88.81 73 MET A CA 1
ATOM 587 C C . MET A 1 73 ? 5.997 -3.908 0.918 1.00 88.81 73 MET A C 1
ATOM 589 O O . MET A 1 73 ? 5.098 -4.667 1.292 1.00 88.81 73 MET A O 1
ATOM 593 N N . GLU A 1 74 ? 7.031 -3.590 1.687 1.00 84.62 74 GLU A N 1
ATOM 594 C CA . GLU A 1 74 ? 7.146 -4.050 3.066 1.00 84.62 74 GLU A CA 1
ATOM 595 C C . GLU A 1 74 ? 6.681 -2.972 4.044 1.00 84.62 74 GLU A C 1
ATOM 597 O O . GLU A 1 74 ? 6.906 -1.772 3.861 1.00 84.62 74 GLU A O 1
ATOM 602 N N . GLU A 1 75 ? 6.020 -3.419 5.109 1.00 87.12 75 GLU A N 1
ATOM 603 C CA . GLU A 1 75 ? 5.771 -2.581 6.272 1.00 87.12 75 GLU A CA 1
ATOM 604 C C . GLU A 1 75 ? 7.043 -2.525 7.127 1.00 87.12 75 GLU A C 1
ATOM 606 O O . GLU A 1 75 ? 7.571 -3.558 7.543 1.00 87.12 75 GLU A O 1
ATOM 611 N N . LYS A 1 76 ? 7.510 -1.315 7.432 1.00 85.56 76 LYS A N 1
ATOM 612 C CA . LYS A 1 76 ? 8.639 -1.065 8.329 1.00 85.56 76 LYS A CA 1
ATOM 613 C C . LYS A 1 76 ? 8.247 -0.157 9.478 1.00 85.56 76 LYS A C 1
ATOM 615 O O . LYS A 1 76 ? 7.371 0.693 9.358 1.00 85.56 76 LYS A O 1
ATOM 620 N N . THR A 1 77 ? 8.924 -0.323 10.602 1.00 85.31 77 THR A N 1
ATOM 621 C CA . THR A 1 77 ? 8.717 0.509 11.784 1.00 85.31 77 THR A CA 1
ATOM 622 C C . THR A 1 77 ? 9.813 1.564 11.846 1.00 85.31 77 THR A C 1
ATOM 624 O O . THR A 1 77 ? 10.993 1.223 11.872 1.00 85.31 77 THR A O 1
ATOM 627 N N . VAL A 1 78 ? 9.426 2.837 11.879 1.00 81.88 78 VAL A N 1
ATOM 628 C CA . VAL A 1 78 ? 10.341 3.984 11.953 1.00 81.88 78 VAL A CA 1
ATOM 629 C C . VAL A 1 78 ? 10.156 4.680 13.297 1.00 81.88 78 VAL A C 1
ATOM 631 O O . VAL A 1 78 ? 9.033 4.803 13.788 1.00 81.88 78 VAL A O 1
ATOM 634 N N . ALA A 1 79 ? 11.249 5.120 13.918 1.00 78.00 79 ALA A N 1
ATOM 635 C CA . ALA A 1 79 ? 11.174 5.932 15.126 1.00 78.00 79 ALA A CA 1
ATOM 636 C C . ALA A 1 79 ? 10.631 7.326 14.776 1.00 78.00 79 ALA A C 1
ATOM 638 O O . ALA A 1 79 ? 11.210 8.009 13.935 1.00 78.00 79 ALA A O 1
ATOM 639 N N . ALA A 1 80 ? 9.542 7.749 15.420 1.00 65.88 80 ALA A N 1
ATOM 640 C CA . ALA A 1 80 ? 8.994 9.091 15.264 1.00 65.88 80 ALA A CA 1
ATOM 641 C C . ALA A 1 80 ? 9.176 9.891 16.567 1.00 65.88 80 ALA A C 1
ATOM 643 O O . ALA A 1 80 ? 8.846 9.394 17.654 1.00 65.88 80 ALA A O 1
ATOM 644 N N . PRO A 1 81 ? 9.689 11.132 16.506 1.00 56.09 81 PRO A N 1
ATOM 645 C CA . PRO A 1 81 ? 9.775 11.982 17.681 1.00 56.09 81 PRO A CA 1
ATOM 646 C C . PRO A 1 81 ? 8.384 12.504 18.092 1.00 56.09 81 PRO A C 1
ATOM 648 O O . PRO A 1 81 ? 7.739 13.240 17.354 1.00 56.09 81 PRO A O 1
ATOM 651 N N . GLY A 1 82 ? 7.962 12.173 19.319 1.00 53.91 82 GLY A N 1
ATOM 652 C CA . GLY A 1 82 ? 7.032 12.986 20.114 1.00 53.91 82 GLY A CA 1
ATOM 653 C C . GLY A 1 82 ? 5.529 12.683 20.027 1.00 53.91 82 GLY A C 1
ATOM 654 O O . GLY A 1 82 ? 4.802 13.268 19.233 1.00 53.91 82 GLY A O 1
ATOM 655 N N . ALA A 1 83 ? 5.041 11.933 21.018 1.00 41.91 83 ALA A N 1
ATOM 656 C CA . ALA A 1 83 ? 3.836 12.284 21.779 1.00 41.91 83 ALA A CA 1
ATOM 657 C C . ALA A 1 83 ? 4.004 11.774 23.226 1.00 41.91 83 ALA A C 1
ATOM 659 O O . ALA A 1 83 ? 3.400 10.787 23.627 1.00 41.91 83 ALA A O 1
ATOM 660 N N . GLY A 1 84 ? 4.896 12.420 23.989 1.00 46.88 84 GLY A N 1
ATOM 661 C CA . GLY A 1 84 ? 5.131 12.124 25.409 1.00 46.88 84 GLY A CA 1
ATOM 662 C C . GLY A 1 84 ? 6.233 11.095 25.683 1.00 46.88 84 GLY A C 1
ATOM 663 O O . GLY A 1 84 ? 5.948 9.925 25.900 1.00 46.88 84 GLY A O 1
ATOM 664 N N . GLY A 1 85 ? 7.493 11.546 25.714 1.00 43.75 85 GLY A N 1
ATOM 665 C CA . GLY A 1 85 ? 8.613 10.899 26.428 1.00 43.75 85 GLY A CA 1
ATOM 666 C C . GLY A 1 85 ? 9.124 9.537 25.938 1.00 43.75 85 GLY A C 1
ATOM 667 O O . GLY A 1 85 ? 10.270 9.205 26.214 1.00 43.75 85 GLY A O 1
ATOM 668 N N . ASN A 1 86 ? 8.341 8.779 25.178 1.00 51.31 86 ASN A N 1
ATOM 669 C CA . ASN A 1 86 ? 8.738 7.500 24.608 1.00 51.31 86 ASN A CA 1
ATOM 670 C C . ASN A 1 86 ? 8.871 7.667 23.094 1.00 51.31 86 ASN A C 1
ATOM 672 O O . ASN A 1 86 ? 7.971 8.213 22.458 1.00 51.31 86 ASN A O 1
ATOM 676 N N . ASN A 1 87 ? 9.985 7.208 22.522 1.00 55.50 87 ASN A N 1
ATOM 677 C CA . ASN A 1 87 ? 10.193 7.102 21.076 1.00 55.50 87 ASN A CA 1
ATOM 678 C C . ASN A 1 87 ? 9.064 6.260 20.459 1.00 55.50 87 ASN A C 1
ATOM 680 O O . ASN A 1 87 ? 9.152 5.033 20.406 1.00 55.50 87 ASN A O 1
ATOM 684 N N . ALA A 1 88 ? 7.975 6.909 20.049 1.00 67.94 88 ALA A N 1
ATOM 685 C CA . ALA A 1 88 ? 6.817 6.240 19.492 1.00 67.94 88 ALA A CA 1
ATOM 686 C C . ALA A 1 88 ? 7.208 5.715 18.112 1.00 67.94 88 ALA A C 1
ATOM 688 O O . ALA A 1 88 ? 7.544 6.472 17.203 1.00 67.94 88 ALA A O 1
ATOM 689 N N . ALA A 1 89 ? 7.221 4.396 17.973 1.00 77.00 89 ALA A N 1
ATOM 690 C CA . ALA A 1 89 ? 7.549 3.756 16.718 1.00 77.00 89 ALA A CA 1
ATOM 691 C C . ALA A 1 89 ? 6.292 3.720 15.837 1.00 77.00 89 ALA A C 1
ATOM 693 O O . ALA A 1 89 ? 5.229 3.275 16.275 1.00 77.00 89 ALA A O 1
ATOM 694 N N . VAL A 1 90 ? 6.401 4.208 14.605 1.00 81.94 90 VAL A N 1
ATOM 695 C CA . VAL A 1 90 ? 5.287 4.320 13.661 1.00 81.94 90 VAL A CA 1
ATOM 696 C C . VAL A 1 90 ? 5.482 3.319 12.528 1.00 81.94 90 VAL A C 1
ATOM 698 O O . VAL A 1 90 ? 6.567 3.207 11.955 1.00 81.94 90 VAL A O 1
ATOM 701 N N . ARG A 1 91 ? 4.419 2.583 12.191 1.00 86.88 91 ARG A N 1
ATOM 702 C CA . ARG A 1 91 ? 4.412 1.662 11.047 1.00 86.88 91 ARG A CA 1
ATOM 703 C C . ARG A 1 91 ? 4.248 2.449 9.754 1.00 86.88 91 ARG A C 1
ATOM 705 O O . ARG A 1 91 ? 3.318 3.248 9.630 1.00 86.88 91 ARG A O 1
ATOM 712 N N . CYS A 1 92 ? 5.135 2.199 8.808 1.00 89.31 92 CYS A N 1
ATOM 713 C CA . CYS A 1 92 ? 5.211 2.876 7.528 1.00 89.31 92 CYS A CA 1
ATOM 714 C C . CYS A 1 92 ? 5.277 1.845 6.400 1.00 89.31 92 CYS A C 1
ATOM 716 O O . CYS A 1 92 ? 5.877 0.786 6.558 1.00 89.31 92 CYS A O 1
ATOM 718 N N . VAL A 1 93 ? 4.698 2.172 5.254 1.00 90.88 93 VAL A N 1
ATOM 719 C CA . VAL A 1 93 ? 4.814 1.416 4.009 1.00 90.88 93 VAL A CA 1
ATOM 720 C C . VAL A 1 93 ? 5.639 2.243 3.042 1.00 90.88 93 VAL A C 1
ATOM 722 O O . VAL A 1 93 ? 5.367 3.425 2.835 1.00 90.88 93 VAL A O 1
ATOM 725 N N . GLU A 1 94 ? 6.674 1.628 2.493 1.00 88.38 94 GLU A N 1
ATOM 726 C CA . GLU A 1 94 ? 7.544 2.263 1.515 1.00 88.38 94 GLU A CA 1
ATOM 727 C C . GLU A 1 94 ? 6.930 2.183 0.122 1.00 88.38 94 GLU A C 1
ATOM 729 O O . GLU A 1 94 ? 6.711 1.099 -0.408 1.00 88.38 94 GLU A O 1
ATOM 734 N N . TYR A 1 95 ? 6.669 3.345 -0.460 1.00 85.00 95 TYR A N 1
ATOM 735 C CA . TYR A 1 95 ? 6.256 3.505 -1.841 1.00 85.00 95 TYR A CA 1
ATOM 736 C C . TYR A 1 95 ? 7.413 4.118 -2.615 1.00 85.00 95 TYR A C 1
ATOM 738 O O . TYR A 1 95 ? 7.909 5.180 -2.245 1.00 85.00 95 TYR A O 1
ATOM 746 N N . VAL A 1 96 ? 7.862 3.443 -3.667 1.00 76.56 96 VAL A N 1
ATOM 747 C CA . VAL A 1 96 ? 9.049 3.866 -4.412 1.00 76.56 96 VAL A CA 1
ATOM 748 C C . VAL A 1 96 ? 8.682 4.183 -5.858 1.00 76.56 96 VAL A C 1
ATOM 750 O O . VAL A 1 96 ? 8.024 3.376 -6.527 1.00 76.56 96 VAL A O 1
ATOM 753 N N . GLU A 1 97 ? 9.130 5.351 -6.300 1.00 72.00 97 GLU A N 1
ATOM 754 C CA . GLU A 1 97 ? 8.949 5.955 -7.621 1.00 72.00 97 GLU A CA 1
ATOM 755 C C . GLU A 1 97 ? 9.928 5.378 -8.663 1.00 72.00 97 GLU A C 1
ATOM 757 O O . GLU A 1 97 ? 10.838 4.612 -8.329 1.00 72.00 97 GLU A O 1
ATOM 762 N N . ASP A 1 98 ? 9.727 5.732 -9.935 1.00 62.56 98 ASP A N 1
ATOM 763 C CA . ASP A 1 98 ? 10.535 5.252 -11.072 1.00 62.56 98 ASP A CA 1
ATOM 764 C C . ASP A 1 98 ? 11.967 5.807 -11.086 1.00 62.56 98 ASP A C 1
ATOM 766 O O . ASP A 1 98 ? 12.890 5.160 -11.579 1.00 62.56 98 ASP A O 1
ATOM 770 N N . ASP A 1 99 ? 12.174 6.995 -10.518 1.00 63.31 99 ASP A N 1
ATOM 771 C CA . ASP A 1 99 ? 13.496 7.608 -10.346 1.00 63.31 99 ASP A CA 1
ATOM 772 C C . ASP A 1 99 ? 14.296 6.975 -9.187 1.00 63.31 99 ASP A C 1
ATOM 774 O O . ASP A 1 99 ? 15.459 7.324 -8.959 1.00 63.31 99 ASP A O 1
ATOM 778 N N . GLY A 1 100 ? 13.676 6.033 -8.466 1.00 65.38 100 GLY A N 1
ATOM 779 C CA . GLY A 1 100 ? 14.212 5.371 -7.284 1.00 65.38 100 GLY A CA 1
ATOM 780 C C . GLY A 1 100 ? 13.931 6.107 -5.973 1.00 65.38 100 GLY A C 1
ATOM 781 O O . GLY A 1 100 ? 14.320 5.599 -4.917 1.00 65.38 100 GLY A O 1
ATOM 782 N N . SER A 1 101 ? 13.251 7.259 -6.006 1.00 69.44 101 SER A N 1
ATOM 783 C CA . SER A 1 101 ? 12.862 8.010 -4.812 1.00 69.44 101 SER A CA 1
ATOM 784 C C . SER A 1 101 ? 11.831 7.232 -3.994 1.00 69.44 101 SER A C 1
ATOM 786 O O . SER A 1 101 ? 10.850 6.715 -4.523 1.00 69.44 101 SER A O 1
ATOM 788 N N . ALA A 1 102 ? 12.031 7.160 -2.678 1.00 77.69 102 ALA A N 1
ATOM 789 C CA . ALA A 1 102 ? 11.163 6.422 -1.765 1.00 77.69 102 ALA A CA 1
ATOM 790 C C . ALA A 1 102 ? 10.403 7.364 -0.823 1.00 77.69 102 ALA A C 1
ATOM 792 O O . ALA A 1 102 ? 10.979 8.271 -0.220 1.00 77.69 102 ALA A O 1
ATOM 793 N N . LEU A 1 103 ? 9.109 7.103 -0.655 1.00 84.38 103 LEU A N 1
ATOM 794 C CA . LEU A 1 103 ? 8.217 7.769 0.286 1.00 84.38 103 LEU A CA 1
ATOM 795 C C . LEU A 1 103 ? 7.746 6.777 1.337 1.00 84.38 103 LEU A C 1
ATOM 797 O O . LEU A 1 103 ? 7.322 5.668 1.017 1.00 84.38 103 LEU A O 1
ATOM 801 N N . LEU A 1 104 ? 7.777 7.186 2.603 1.00 88.56 104 LEU A N 1
ATOM 802 C CA . LEU A 1 104 ? 7.284 6.361 3.701 1.00 88.56 104 LEU A CA 1
ATOM 803 C C . LEU A 1 104 ? 5.904 6.840 4.103 1.00 88.56 104 LEU A C 1
ATOM 805 O O . LEU A 1 104 ? 5.762 7.918 4.666 1.00 88.56 104 LEU A O 1
ATOM 809 N N . LEU A 1 105 ? 4.884 6.044 3.817 1.00 89.56 105 LEU A N 1
ATOM 810 C CA . LEU A 1 105 ? 3.503 6.379 4.127 1.00 89.56 105 LEU A CA 1
ATOM 811 C C . LEU A 1 105 ? 3.067 5.688 5.408 1.00 89.56 105 LEU A C 1
ATOM 813 O O . LEU A 1 105 ? 3.243 4.486 5.570 1.00 89.56 105 LEU A O 1
ATOM 817 N N . THR A 1 106 ? 2.452 6.431 6.315 1.00 88.19 106 THR A N 1
ATOM 818 C CA . THR A 1 106 ? 1.855 5.895 7.534 1.00 88.19 106 THR A CA 1
ATOM 819 C C . THR A 1 106 ? 0.375 6.229 7.603 1.00 88.19 106 THR A C 1
ATOM 821 O O . THR A 1 106 ? -0.081 7.226 7.042 1.00 88.19 106 THR A O 1
ATOM 824 N N . VAL A 1 107 ? -0.382 5.394 8.311 1.00 86.56 107 VAL A N 1
ATOM 825 C CA . VAL A 1 107 ? -1.761 5.686 8.683 1.00 86.56 107 VAL A CA 1
ATOM 826 C C . VAL A 1 107 ? -1.845 5.868 10.191 1.00 86.56 107 VAL A C 1
ATOM 828 O O . VAL A 1 107 ? -1.456 5.001 10.970 1.00 86.56 107 VAL A O 1
ATOM 831 N N . THR A 1 108 ? -2.382 7.010 10.605 1.00 80.19 108 THR A N 1
ATOM 832 C CA . THR A 1 108 ? -2.673 7.302 12.008 1.00 80.19 108 THR A CA 1
ATOM 833 C C . THR A 1 108 ? -4.173 7.246 12.232 1.00 80.19 108 THR A C 1
ATOM 835 O O . THR A 1 108 ? -4.952 7.797 11.455 1.00 80.19 108 THR A O 1
ATOM 838 N N . VAL A 1 109 ? -4.583 6.571 13.301 1.00 72.19 109 VAL A N 1
ATOM 839 C CA . VAL A 1 109 ? -5.974 6.554 13.755 1.00 72.19 109 VAL A CA 1
ATOM 840 C C . VAL A 1 109 ? -6.048 7.469 14.968 1.00 72.19 109 VAL A C 1
ATOM 842 O O . VAL A 1 109 ? -5.455 7.172 16.001 1.00 72.19 109 VAL A O 1
ATOM 845 N N . LYS A 1 110 ? -6.725 8.611 14.835 1.00 65.50 110 LYS A N 1
ATOM 846 C CA . LYS A 1 110 ? -6.979 9.532 15.948 1.00 65.50 110 LYS A CA 1
ATOM 847 C C . LYS A 1 110 ? -8.455 9.466 16.322 1.00 65.50 110 LYS A C 1
ATOM 849 O O . LYS A 1 110 ? -9.318 9.664 15.469 1.00 65.50 110 LYS A O 1
ATOM 854 N N . GLY A 1 111 ? -8.739 9.221 17.596 1.00 57.44 111 GLY A N 1
ATOM 855 C CA . GLY A 1 111 ? -10.091 9.300 18.138 1.00 57.44 111 GLY A CA 1
ATOM 856 C C . GLY A 1 111 ? -10.152 8.891 19.605 1.00 57.44 111 GLY A C 1
ATOM 857 O O . GLY A 1 111 ? -9.685 7.816 19.967 1.00 57.44 111 GLY A O 1
ATOM 858 N N . GLU A 1 112 ? -10.764 9.743 20.423 1.00 42.06 112 GLU A N 1
ATOM 859 C CA . GLU A 1 112 ? -11.341 9.365 21.712 1.00 42.06 112 GLU A CA 1
ATOM 860 C C . GLU A 1 112 ? -12.863 9.260 21.502 1.00 42.06 112 GLU A C 1
ATOM 862 O O . GLU A 1 112 ? -13.510 10.233 21.119 1.00 42.06 112 GLU A O 1
ATOM 867 N N . GLY A 1 113 ? -13.445 8.068 21.679 1.00 53.31 113 GLY A N 1
ATOM 868 C CA . GLY A 1 113 ? -14.887 7.829 21.502 1.00 53.31 113 GLY A CA 1
ATOM 869 C C . GLY A 1 113 ? -15.310 7.236 20.145 1.00 53.31 113 GLY A C 1
ATOM 870 O O . GLY A 1 113 ? -14.543 6.537 19.487 1.00 53.31 113 GLY A O 1
ATOM 871 N N . LYS A 1 114 ? -16.581 7.451 19.758 1.00 51.59 114 LYS A N 1
ATOM 872 C CA . LYS A 1 114 ? -17.276 6.747 18.651 1.00 51.59 114 LYS A CA 1
ATOM 873 C C . LYS A 1 114 ? -16.799 7.108 17.233 1.00 51.59 114 LYS A C 1
ATOM 875 O O . LYS A 1 114 ? -17.167 6.406 16.295 1.00 51.59 114 LYS A O 1
ATOM 880 N N . GLU A 1 115 ? -15.989 8.152 17.059 1.00 56.50 115 GLU A N 1
ATOM 881 C CA . GLU A 1 115 ? -15.466 8.559 15.747 1.00 56.50 115 GLU A CA 1
ATOM 882 C C . GLU A 1 115 ? -13.948 8.374 15.668 1.00 56.50 115 GLU A C 1
ATOM 884 O O . GLU A 1 115 ? -13.168 9.217 16.108 1.00 56.50 115 GLU A O 1
ATOM 889 N N . GLN A 1 116 ? -13.520 7.264 15.067 1.00 63.88 116 GLN A N 1
ATOM 890 C CA . GLN A 1 116 ? -12.122 7.053 14.696 1.00 63.88 116 GLN A CA 1
ATOM 891 C C . GLN A 1 116 ? -11.857 7.700 13.335 1.00 63.88 116 GLN A C 1
ATOM 893 O O . GLN A 1 116 ? -12.357 7.231 12.308 1.00 63.88 116 GLN A O 1
ATOM 898 N N . LYS A 1 117 ? -11.058 8.771 13.314 1.00 70.19 117 LYS A N 1
ATOM 899 C CA . LYS A 1 117 ? -10.621 9.424 12.075 1.00 70.19 117 LYS A CA 1
ATOM 900 C C . LYS A 1 117 ? -9.261 8.874 11.671 1.00 70.19 117 LYS A C 1
ATOM 902 O O . LYS A 1 117 ? -8.318 8.881 12.462 1.00 70.19 117 LYS A O 1
ATOM 907 N N . GLN A 1 118 ? -9.172 8.380 10.442 1.00 75.25 118 GLN A N 1
ATOM 908 C CA . GLN A 1 118 ? -7.928 7.873 9.872 1.00 75.25 118 GLN A CA 1
ATOM 909 C C . GLN A 1 118 ? -7.296 8.943 8.994 1.00 75.25 118 GLN A C 1
ATOM 911 O O . GLN A 1 118 ? -7.985 9.545 8.175 1.00 75.25 118 GLN A O 1
ATOM 916 N N . LYS A 1 119 ? -5.993 9.163 9.165 1.00 78.38 119 LYS A N 1
ATOM 917 C CA . LYS A 1 119 ? -5.210 10.107 8.366 1.00 78.38 119 LYS A CA 1
ATOM 918 C C . LYS A 1 119 ? -3.987 9.413 7.798 1.00 78.38 119 LYS A C 1
ATOM 920 O O . LYS A 1 119 ? -3.256 8.759 8.545 1.00 78.38 119 LYS A O 1
ATOM 925 N N . VAL A 1 120 ? -3.750 9.605 6.506 1.00 84.56 120 VAL A N 1
ATOM 926 C CA . VAL A 1 120 ? -2.515 9.183 5.844 1.00 84.56 120 VAL A CA 1
ATOM 927 C C . VAL A 1 120 ? -1.498 10.320 5.913 1.00 84.56 120 VAL A C 1
ATOM 929 O O . VAL A 1 120 ? -1.832 11.493 5.742 1.00 84.56 120 VAL A O 1
ATOM 932 N N . ALA A 1 121 ? -0.254 9.976 6.209 1.00 83.25 121 ALA A N 1
ATOM 933 C CA . ALA A 1 121 ? 0.844 10.917 6.344 1.00 83.25 121 ALA A CA 1
ATOM 934 C C . ALA A 1 121 ? 2.115 10.358 5.708 1.00 83.25 121 ALA A C 1
ATOM 936 O O . ALA A 1 121 ? 2.266 9.144 5.585 1.00 83.25 121 ALA A O 1
ATOM 937 N N . VAL A 1 122 ? 3.032 11.247 5.341 1.00 85.56 122 VAL A N 1
ATOM 938 C CA . VAL A 1 122 ? 4.402 10.899 4.958 1.00 85.56 122 VAL A CA 1
ATOM 939 C C . VAL A 1 122 ? 5.298 11.013 6.179 1.00 85.56 122 VAL A C 1
ATOM 941 O O . VAL A 1 122 ? 5.145 11.933 6.980 1.00 85.56 122 VAL A O 1
ATOM 944 N N . VAL A 1 123 ? 6.232 10.083 6.309 1.00 80.94 123 VAL A N 1
ATOM 945 C CA . VAL A 1 123 ? 7.292 10.094 7.308 1.00 80.94 123 VAL A CA 1
ATOM 946 C C . VAL A 1 123 ? 8.607 10.386 6.601 1.00 80.94 123 VAL A C 1
ATOM 948 O O . VAL A 1 123 ? 8.987 9.685 5.663 1.00 80.94 123 VAL A O 1
ATOM 951 N N . ASP A 1 124 ? 9.311 11.421 7.043 1.00 78.38 124 ASP A N 1
ATOM 952 C CA . ASP A 1 124 ? 10.680 11.658 6.601 1.00 78.38 124 ASP A CA 1
ATOM 953 C C . ASP A 1 124 ? 11.583 10.551 7.165 1.00 78.38 124 ASP A C 1
ATOM 955 O O . ASP A 1 124 ? 11.667 10.352 8.376 1.00 78.38 124 ASP A O 1
ATOM 959 N N . ALA A 1 125 ? 12.252 9.801 6.289 1.00 70.69 125 ALA A N 1
ATOM 960 C CA . ALA A 1 125 ? 13.068 8.661 6.699 1.00 70.69 125 ALA A CA 1
ATOM 961 C C . ALA A 1 125 ? 14.292 9.054 7.549 1.00 70.69 125 ALA A C 1
ATOM 963 O O . ALA A 1 125 ? 14.811 8.219 8.288 1.00 70.69 125 ALA A O 1
ATOM 964 N N . ARG A 1 126 ? 14.776 10.299 7.430 1.00 71.12 126 ARG A N 1
ATOM 965 C CA . ARG A 1 126 ? 15.976 10.798 8.116 1.00 71.12 126 ARG A CA 1
ATOM 966 C C . ARG A 1 126 ? 15.636 11.436 9.456 1.00 71.12 126 ARG A C 1
ATOM 968 O O . ARG A 1 126 ? 16.364 11.224 10.421 1.00 71.12 126 ARG A O 1
ATOM 975 N N . SER A 1 127 ? 14.568 12.229 9.512 1.00 71.62 127 SER A N 1
ATOM 976 C CA . SER A 1 127 ? 14.163 12.960 10.718 1.00 71.62 127 SER A CA 1
ATOM 977 C C . SER A 1 127 ? 13.056 12.265 11.517 1.00 71.62 127 SER A C 1
ATOM 979 O O . SER A 1 127 ? 12.839 12.609 12.678 1.00 71.62 127 SER A O 1
ATOM 981 N N . GLY A 1 128 ? 12.347 11.304 10.917 1.00 68.12 128 GLY A N 1
ATOM 982 C CA . GLY A 1 128 ? 11.156 10.680 11.499 1.00 68.12 128 GLY A CA 1
ATOM 983 C C . GLY A 1 128 ? 9.947 11.621 11.565 1.00 68.12 128 GLY A C 1
ATOM 984 O O . GLY A 1 128 ? 8.936 11.277 12.178 1.00 68.12 128 GLY A O 1
ATOM 985 N N . GLU A 1 129 ? 10.040 12.818 10.975 1.00 75.31 129 GLU A N 1
ATOM 986 C CA . GLU A 1 129 ? 8.978 13.820 11.002 1.00 75.31 129 GLU A CA 1
ATOM 987 C C . GLU A 1 129 ? 7.763 13.332 10.204 1.00 75.31 129 GLU A C 1
ATOM 989 O O . GLU A 1 129 ? 7.884 12.932 9.046 1.00 75.31 129 GLU A O 1
ATOM 994 N N . VAL A 1 130 ? 6.579 13.387 10.820 1.00 74.38 130 VAL A N 1
ATOM 995 C CA . VAL A 1 130 ? 5.321 12.952 10.203 1.00 74.38 130 VAL A CA 1
ATOM 996 C C . VAL A 1 130 ? 4.550 14.162 9.682 1.00 74.38 130 VAL A C 1
ATOM 998 O O . VAL A 1 130 ? 4.130 15.023 10.456 1.00 74.38 130 VAL A O 1
ATOM 1001 N N . ARG A 1 131 ? 4.293 14.198 8.374 1.00 77.31 131 ARG A N 1
AT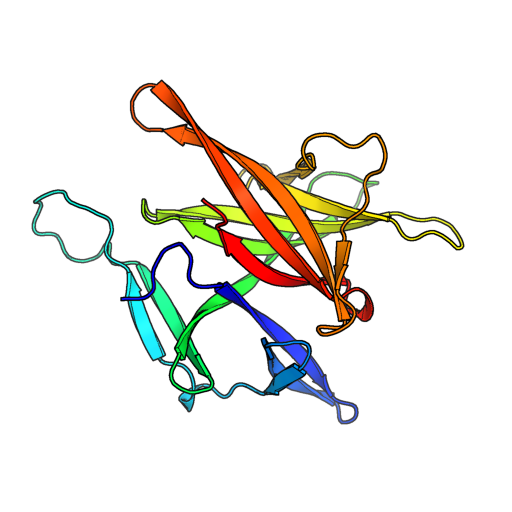OM 1002 C CA . ARG A 1 131 ? 3.511 15.244 7.705 1.00 77.31 131 ARG A CA 1
ATOM 1003 C C . ARG A 1 131 ? 2.235 14.655 7.125 1.00 77.31 131 ARG A C 1
ATOM 1005 O O . ARG A 1 131 ? 2.279 13.816 6.229 1.00 77.31 131 ARG A O 1
ATOM 1012 N N . VAL A 1 132 ? 1.087 15.082 7.649 1.00 74.38 132 VAL A N 1
ATOM 1013 C CA . VAL A 1 132 ? -0.225 14.656 7.138 1.00 74.38 132 VAL A CA 1
ATOM 1014 C C . VAL A 1 132 ? -0.388 15.166 5.712 1.00 74.38 132 VAL A C 1
ATOM 1016 O O . VAL A 1 132 ? -0.250 16.365 5.473 1.00 74.38 132 VAL A O 1
ATOM 1019 N N . LEU A 1 133 ? -0.694 14.261 4.782 1.00 72.50 133 LEU A N 1
ATOM 1020 C CA . LEU A 1 133 ? -1.005 14.650 3.415 1.00 72.50 133 LEU A CA 1
ATOM 1021 C C . LEU A 1 133 ? -2.468 15.086 3.349 1.00 72.50 133 LEU A C 1
ATOM 1023 O O . LEU A 1 133 ? -3.363 14.378 3.817 1.00 72.50 133 LEU A O 1
ATOM 1027 N N . GLY A 1 134 ? -2.710 16.272 2.796 1.00 60.31 134 GLY A N 1
ATOM 1028 C CA . GLY A 1 134 ? -4.063 16.756 2.559 1.00 60.31 134 GLY A CA 1
ATOM 1029 C C . GLY A 1 134 ? -4.744 15.939 1.462 1.00 60.31 134 GLY A C 1
ATOM 1030 O O . GLY A 1 134 ? -4.152 15.689 0.413 1.00 60.31 134 GLY A O 1
ATOM 1031 N N . CYS A 1 135 ? -5.999 15.548 1.686 1.00 56.59 135 CYS A N 1
ATOM 1032 C CA . CYS A 1 135 ? -6.901 15.212 0.586 1.00 56.59 135 CYS A CA 1
ATOM 1033 C C . CYS A 1 135 ? -7.328 16.539 -0.053 1.00 56.59 135 CYS A C 1
ATOM 1035 O O . CYS A 1 135 ? -7.817 17.426 0.652 1.00 56.59 135 CYS A O 1
ATOM 1037 N N . SER A 1 136 ? -7.107 16.719 -1.354 1.00 46.12 136 SER A N 1
ATOM 1038 C CA . SER A 1 136 ? -7.461 17.966 -2.028 1.00 46.12 136 SER A CA 1
ATOM 1039 C C . SER A 1 136 ? -8.972 18.239 -1.904 1.00 46.12 136 SER A C 1
ATOM 1041 O O . SER A 1 136 ? -9.813 17.434 -2.294 1.00 46.12 136 SER A O 1
ATOM 1043 N N . GLY A 1 137 ? -9.325 19.392 -1.324 1.00 42.91 137 GLY A N 1
ATOM 1044 C CA . GLY A 1 137 ? -10.628 20.032 -1.532 1.00 42.91 137 GLY A CA 1
ATOM 1045 C C . GLY A 1 137 ? -11.820 19.663 -0.636 1.00 42.91 137 GLY A C 1
ATOM 1046 O O . GLY A 1 137 ? -12.941 19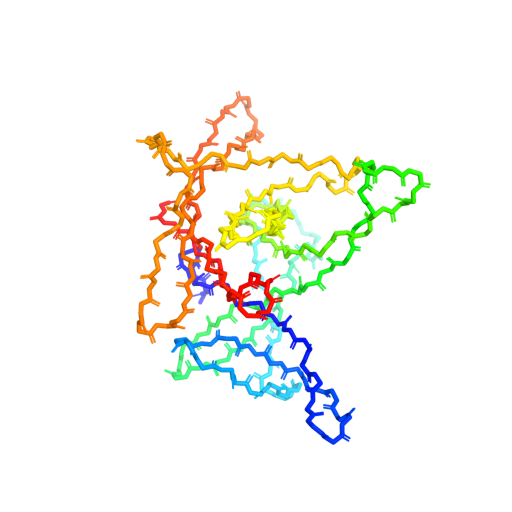.953 -1.044 1.00 42.91 137 GLY A O 1
ATOM 1047 N N . SER A 1 138 ? -11.664 19.102 0.570 1.00 37.53 138 SER A N 1
ATOM 1048 C CA . SER A 1 138 ? -12.822 18.916 1.468 1.00 37.53 138 SER A CA 1
ATOM 1049 C C . SER A 1 138 ? -12.547 19.312 2.916 1.00 37.53 138 SER A C 1
ATOM 1051 O O . SER A 1 138 ? -11.610 18.837 3.551 1.00 37.53 138 SER A O 1
ATOM 1053 N N . TYR A 1 139 ? -13.452 20.130 3.460 1.00 41.62 139 TYR A N 1
ATOM 1054 C CA . TYR A 1 139 ? -13.587 20.466 4.885 1.00 41.62 139 TYR A CA 1
ATOM 1055 C C . TYR A 1 139 ? -13.877 19.227 5.768 1.00 41.62 139 TYR A C 1
ATOM 1057 O O . TYR A 1 139 ? -13.924 19.325 6.994 1.00 41.62 139 TYR A O 1
ATOM 1065 N N . TYR A 1 140 ? -14.042 18.052 5.148 1.00 43.16 140 TYR A N 1
ATOM 1066 C CA . TYR A 1 140 ? -14.161 16.747 5.781 1.00 43.16 140 TYR A CA 1
ATOM 1067 C C . TYR A 1 140 ? -13.003 15.845 5.351 1.00 43.16 140 TYR A C 1
ATOM 1069 O O . TYR A 1 140 ? -12.991 15.276 4.259 1.00 43.16 140 TYR A O 1
ATOM 1077 N N . ASP A 1 141 ? -12.058 15.692 6.271 1.00 55.88 141 ASP A N 1
ATOM 1078 C CA . ASP A 1 141 ? -11.038 14.646 6.321 1.00 55.88 141 ASP A CA 1
ATOM 1079 C C . ASP A 1 141 ? -11.725 13.265 6.320 1.00 55.88 141 ASP A C 1
ATOM 1081 O O . ASP A 1 141 ? -12.073 12.717 7.369 1.00 55.88 141 ASP A O 1
ATOM 1085 N N . SER A 1 142 ? -12.063 12.767 5.129 1.00 60.62 142 SER A N 1
ATOM 1086 C CA . SER A 1 142 ? -12.904 11.586 4.939 1.00 60.62 142 SER A CA 1
ATOM 1087 C C . SER A 1 142 ? -12.400 10.784 3.747 1.00 60.62 142 SER A C 1
ATOM 1089 O O . SER A 1 142 ? -12.685 11.087 2.593 1.00 60.62 142 SER A O 1
ATOM 1091 N N . GLY A 1 143 ? -11.611 9.747 4.027 1.00 68.69 143 GLY A N 1
ATOM 1092 C CA . GLY A 1 143 ? -11.377 8.712 3.027 1.00 68.69 143 GLY A CA 1
ATOM 1093 C C . GLY A 1 143 ? -12.712 8.090 2.597 1.00 68.69 143 GLY A C 1
ATOM 1094 O O . GLY A 1 143 ? -13.636 7.958 3.407 1.00 68.69 143 GLY A O 1
ATOM 1095 N N . TYR A 1 144 ? -12.823 7.716 1.327 1.00 82.19 144 TYR A N 1
ATOM 1096 C CA . TYR A 1 144 ? -14.007 7.058 0.783 1.00 82.19 144 TYR A CA 1
ATOM 1097 C C . TYR A 1 144 ? -14.045 5.600 1.248 1.00 82.19 144 TYR A C 1
ATOM 1099 O O . TYR A 1 144 ? -13.071 4.871 1.072 1.00 82.19 144 TYR A O 1
ATOM 1107 N N . TYR A 1 145 ? -15.147 5.165 1.864 1.00 83.69 145 TYR A N 1
ATOM 1108 C CA . TYR A 1 145 ? -15.308 3.758 2.230 1.00 83.69 145 TYR A CA 1
ATOM 1109 C C . TYR A 1 145 ? -15.781 2.955 1.021 1.00 83.69 145 TYR A C 1
ATOM 1111 O O . TYR A 1 145 ? -16.925 3.094 0.584 1.00 83.69 145 TYR A O 1
ATOM 1119 N N . ASP A 1 146 ? -14.897 2.103 0.523 1.00 85.88 146 ASP A N 1
ATOM 1120 C CA . ASP A 1 146 ? -15.184 1.136 -0.519 1.00 85.88 146 ASP A CA 1
ATOM 1121 C C . ASP A 1 146 ? -15.772 -0.127 0.125 1.00 85.88 146 ASP A C 1
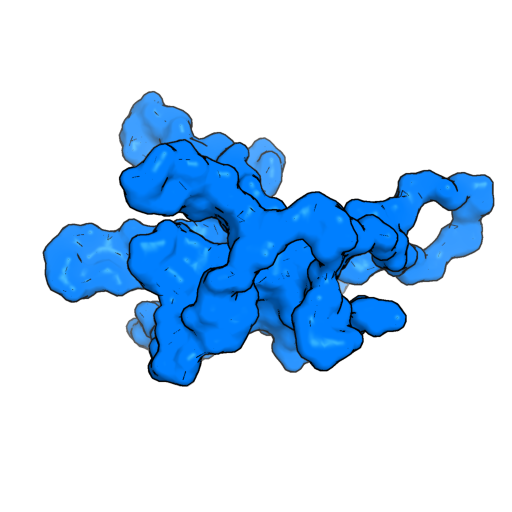ATOM 1123 O O . ASP A 1 146 ? -15.095 -0.858 0.854 1.00 85.88 146 ASP A O 1
ATOM 1127 N N . ARG A 1 147 ? -17.066 -0.356 -0.118 1.00 84.38 147 ARG A N 1
ATOM 1128 C CA . ARG A 1 147 ? -17.807 -1.491 0.445 1.00 84.38 147 ARG A CA 1
ATOM 1129 C C . ARG A 1 147 ? -17.396 -2.825 -0.162 1.00 84.38 147 ARG A C 1
ATOM 1131 O O . ARG A 1 147 ? -17.507 -3.831 0.531 1.00 84.38 147 ARG A O 1
ATOM 1138 N N . ASP A 1 148 ? -16.936 -2.828 -1.408 1.00 85.44 148 ASP A N 1
ATOM 1139 C CA . ASP A 1 148 ? -16.620 -4.060 -2.127 1.00 85.44 148 ASP A CA 1
ATOM 1140 C C . ASP A 1 148 ? -15.313 -4.650 -1.603 1.00 85.44 148 ASP A C 1
ATOM 1142 O O . ASP A 1 148 ? -15.203 -5.853 -1.372 1.00 85.44 148 ASP A O 1
ATOM 1146 N N . THR A 1 149 ? -14.339 -3.781 -1.329 1.00 84.50 149 THR A N 1
ATOM 1147 C CA . THR A 1 149 ? -13.047 -4.190 -0.764 1.00 84.50 149 THR A CA 1
ATOM 1148 C C . THR A 1 149 ? -12.994 -4.102 0.761 1.00 84.50 149 THR A C 1
ATOM 1150 O O . THR A 1 149 ? -12.059 -4.608 1.381 1.00 84.50 149 THR A O 1
ATOM 1153 N N . GLY A 1 150 ? -13.971 -3.447 1.392 1.00 84.88 150 GLY A N 1
ATOM 1154 C CA . GLY A 1 150 ? -13.967 -3.171 2.828 1.00 84.88 150 GLY A CA 1
ATOM 1155 C C . GLY A 1 150 ? -12.866 -2.196 3.262 1.00 84.88 150 GLY A C 1
ATOM 1156 O O . GLY A 1 150 ? -12.538 -2.130 4.448 1.00 84.88 150 GLY A O 1
ATOM 1157 N N . THR A 1 151 ? -12.283 -1.440 2.329 1.00 88.31 151 THR A N 1
ATOM 1158 C CA . THR A 1 151 ? -11.174 -0.518 2.603 1.00 88.31 151 THR A CA 1
ATOM 1159 C C . THR A 1 151 ? -11.635 0.935 2.657 1.00 88.31 151 THR A C 1
ATOM 1161 O O . THR A 1 151 ? -12.678 1.317 2.131 1.00 88.31 151 THR A O 1
ATOM 1164 N N . VAL A 1 152 ? -10.847 1.779 3.317 1.00 88.12 152 VAL A N 1
ATOM 1165 C CA . VAL A 1 152 ? -10.970 3.233 3.217 1.00 88.12 152 VAL A CA 1
ATOM 1166 C C . VAL A 1 152 ? -9.905 3.745 2.273 1.00 88.12 152 VAL A C 1
ATOM 1168 O O . VAL A 1 152 ? -8.713 3.569 2.515 1.00 88.12 152 VAL A O 1
ATOM 1171 N N . GLN A 1 153 ? -10.336 4.393 1.206 1.00 88.25 153 GLN A N 1
ATOM 1172 C CA . GLN A 1 153 ? -9.471 4.946 0.185 1.00 88.25 153 GLN A CA 1
ATOM 1173 C C . GLN A 1 153 ? -9.215 6.429 0.457 1.00 88.25 153 GLN A C 1
ATOM 1175 O O . GLN A 1 153 ? -10.143 7.234 0.541 1.00 88.25 153 GLN A O 1
ATOM 1180 N N . HIS A 1 154 ? -7.945 6.790 0.586 1.00 86.62 154 HIS A N 1
ATOM 1181 C CA . HIS A 1 154 ? -7.486 8.165 0.730 1.00 86.62 154 HIS A CA 1
ATOM 1182 C C . HIS A 1 154 ? -6.791 8.598 -0.559 1.00 86.62 154 HIS A C 1
ATOM 1184 O O . HIS A 1 154 ? -5.844 7.944 -0.993 1.00 86.62 154 HIS A O 1
ATOM 1190 N N . VAL A 1 155 ? -7.244 9.699 -1.159 1.00 85.88 155 VAL A N 1
ATOM 1191 C CA . VAL A 1 155 ? -6.529 10.349 -2.263 1.00 85.88 155 VAL A CA 1
ATOM 1192 C C . VAL A 1 155 ? -5.588 11.374 -1.656 1.00 85.88 155 VAL A C 1
ATOM 1194 O O . VAL A 1 155 ? -6.041 12.325 -1.023 1.00 85.88 155 VAL A O 1
ATOM 1197 N N . VAL A 1 156 ? -4.287 11.170 -1.822 1.00 82.69 156 VAL A N 1
ATOM 1198 C CA . VAL A 1 156 ? -3.262 12.049 -1.262 1.00 82.69 156 VAL A CA 1
ATOM 1199 C C . VAL A 1 156 ? -2.484 12.726 -2.379 1.00 82.69 156 VAL A C 1
ATOM 1201 O O . VAL A 1 156 ? -2.018 12.068 -3.308 1.00 82.69 156 VAL A O 1
ATOM 1204 N N . GLU A 1 157 ? -2.358 14.048 -2.288 1.00 84.00 157 GLU A N 1
ATOM 1205 C CA . GLU A 1 157 ? -1.457 14.811 -3.148 1.00 84.00 157 GLU A CA 1
ATOM 1206 C C . GLU A 1 157 ? -0.040 14.727 -2.578 1.00 84.00 157 GLU A C 1
ATOM 1208 O O . GLU A 1 157 ? 0.199 15.039 -1.408 1.00 84.00 157 GLU A O 1
ATOM 1213 N N . VAL A 1 158 ? 0.901 14.298 -3.410 1.00 79.12 158 VAL A N 1
ATOM 1214 C CA . VAL A 1 158 ? 2.319 14.227 -3.080 1.00 79.12 158 VAL A CA 1
ATOM 1215 C C . VAL A 1 158 ? 3.043 15.274 -3.902 1.00 79.12 158 VAL A C 1
ATOM 1217 O O . VAL A 1 158 ? 2.949 15.268 -5.124 1.00 79.12 158 VAL A O 1
ATOM 1220 N N . GLN A 1 159 ? 3.776 16.160 -3.230 1.00 76.12 159 GLN A N 1
ATOM 1221 C CA . GLN A 1 159 ? 4.637 17.147 -3.874 1.00 76.12 159 GLN A CA 1
ATOM 1222 C C . GLN A 1 159 ? 6.084 16.678 -3.772 1.00 76.12 159 GLN A C 1
ATOM 1224 O O . GLN A 1 159 ? 6.615 16.538 -2.668 1.00 76.12 159 GLN A O 1
ATOM 1229 N N . VAL A 1 160 ? 6.715 16.442 -4.919 1.00 72.88 160 VAL A N 1
ATOM 1230 C CA . VAL A 1 160 ? 8.112 16.016 -5.018 1.00 72.88 160 VAL A CA 1
ATOM 1231 C C . VAL A 1 160 ? 8.923 17.117 -5.688 1.00 72.88 160 VAL A C 1
ATOM 1233 O O . VAL A 1 160 ? 8.481 17.791 -6.622 1.00 72.88 160 VAL A O 1
ATOM 1236 N N . GLN A 1 161 ? 10.124 17.338 -5.166 1.00 66.69 161 GLN A N 1
ATOM 1237 C CA . GLN A 1 161 ? 11.079 18.254 -5.765 1.00 66.69 161 GLN A CA 1
ATOM 1238 C C . GLN A 1 161 ? 11.905 17.492 -6.798 1.00 66.69 161 GLN A C 1
ATOM 1240 O O . GLN A 1 161 ? 12.593 16.534 -6.454 1.00 66.69 161 GLN A O 1
ATOM 1245 N N . VAL A 1 162 ? 11.842 17.921 -8.055 1.00 68.38 162 VAL A N 1
ATOM 1246 C CA . VAL A 1 162 ? 12.553 17.266 -9.156 1.00 68.38 162 VAL A CA 1
ATOM 1247 C C . VAL A 1 162 ? 13.992 17.778 -9.217 1.00 68.38 162 VAL A C 1
ATOM 1249 O O . VAL A 1 162 ? 14.260 18.965 -8.977 1.00 68.38 162 VAL A O 1
ATOM 1252 N N . GLN A 1 163 ? 14.934 16.897 -9.567 1.00 56.03 163 GLN A N 1
ATOM 1253 C CA . GLN A 1 163 ? 16.295 17.304 -9.922 1.00 56.03 163 GLN A CA 1
ATOM 1254 C C . GLN A 1 163 ? 16.234 18.215 -11.157 1.00 56.03 163 GLN A C 1
ATOM 1256 O O . GLN A 1 163 ? 15.941 17.769 -12.258 1.00 56.03 163 GLN A O 1
ATOM 1261 N N . GLY A 1 164 ? 16.444 19.516 -10.956 1.00 65.62 164 GLY A N 1
ATOM 1262 C CA . GLY A 1 164 ? 16.211 20.549 -11.976 1.00 65.62 164 GLY A CA 1
ATOM 1263 C C . GLY A 1 164 ? 15.433 21.766 -11.466 1.00 65.62 164 GLY A C 1
ATOM 1264 O O . GLY A 1 164 ? 15.290 22.746 -12.187 1.00 65.62 164 GLY A O 1
ATOM 1265 N N . GLY A 1 165 ? 14.963 21.742 -10.212 1.00 60.50 165 GLY A N 1
ATOM 1266 C CA . GLY A 1 165 ? 14.363 22.908 -9.549 1.00 60.50 165 GLY A CA 1
ATOM 1267 C C . GLY A 1 165 ? 12.855 23.068 -9.765 1.00 60.50 165 GLY A C 1
ATOM 1268 O O . GLY A 1 165 ? 12.264 24.001 -9.223 1.00 60.50 165 GLY A O 1
ATOM 1269 N N . GLY A 1 166 ? 12.226 22.149 -10.504 1.00 67.38 166 GLY A N 1
ATOM 1270 C CA . GLY A 1 166 ? 10.773 22.046 -10.626 1.00 67.38 166 GLY A CA 1
ATOM 1271 C C . GLY A 1 166 ? 10.123 21.375 -9.411 1.00 67.38 166 GLY A C 1
ATOM 1272 O O . GLY A 1 166 ? 10.755 20.594 -8.694 1.00 67.38 166 GLY A O 1
ATOM 1273 N N . ARG A 1 167 ? 8.843 21.679 -9.178 1.00 67.50 167 ARG A N 1
ATOM 1274 C CA . ARG A 1 167 ? 7.973 20.918 -8.272 1.00 67.50 167 ARG A CA 1
ATOM 1275 C C . ARG A 1 167 ? 6.982 20.146 -9.123 1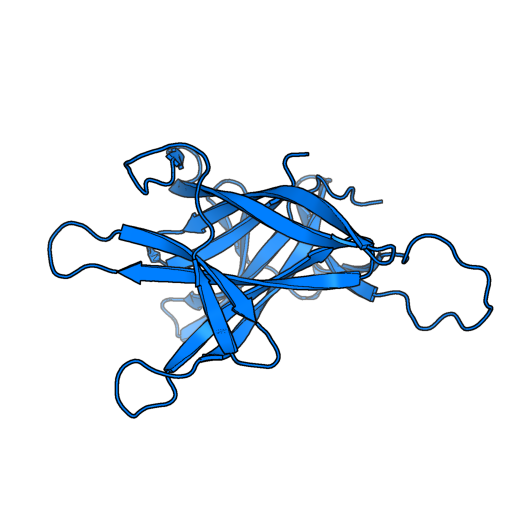.00 67.50 167 ARG A C 1
ATOM 1277 O O . ARG A 1 167 ? 6.235 20.764 -9.876 1.00 67.50 167 ARG A O 1
ATOM 1284 N N . GLU A 1 168 ? 6.973 18.833 -8.979 1.00 73.81 168 GLU A N 1
ATOM 1285 C CA . GLU A 1 168 ? 5.927 17.987 -9.540 1.00 73.81 168 GLU A CA 1
ATOM 1286 C C . GLU A 1 168 ? 4.987 17.565 -8.420 1.00 73.81 168 GLU A C 1
ATOM 1288 O O . GLU A 1 168 ? 5.415 17.311 -7.290 1.00 73.81 168 GLU A O 1
ATOM 1293 N N . SER A 1 169 ? 3.692 17.525 -8.720 1.00 78.44 169 SER A N 1
ATOM 1294 C CA . SER A 1 169 ? 2.708 16.920 -7.837 1.00 78.44 169 SER A CA 1
ATOM 1295 C C . SER A 1 169 ? 1.980 15.793 -8.548 1.00 78.44 169 SER A C 1
ATOM 1297 O O . SER A 1 169 ? 1.616 15.904 -9.718 1.00 78.44 169 SER A O 1
ATOM 1299 N N . TYR A 1 170 ? 1.779 14.693 -7.835 1.00 81.00 170 TYR A N 1
ATOM 1300 C CA . TYR A 1 170 ? 0.992 13.558 -8.305 1.00 81.00 170 TYR A CA 1
ATOM 1301 C C . TYR A 1 170 ? 0.061 13.069 -7.204 1.00 81.00 170 TYR A C 1
ATOM 1303 O O . TYR A 1 170 ? 0.195 13.434 -6.032 1.00 81.00 170 TYR A O 1
ATOM 1311 N N . MET A 1 171 ? -0.916 12.252 -7.587 1.00 85.88 171 MET A N 1
ATOM 1312 C CA . MET A 1 171 ? -1.913 11.723 -6.666 1.00 85.88 171 MET A CA 1
ATOM 1313 C C . MET A 1 171 ? -1.706 10.230 -6.423 1.00 85.88 171 MET A C 1
ATOM 1315 O O . MET A 1 171 ? -1.598 9.436 -7.362 1.00 85.88 171 MET A O 1
ATOM 1319 N N . LEU A 1 172 ? -1.723 9.837 -5.149 1.00 88.56 172 LEU A N 1
ATOM 1320 C CA . LEU A 1 172 ? -1.767 8.437 -4.737 1.00 88.56 172 LEU A CA 1
ATOM 1321 C C . LEU A 1 172 ? -3.138 8.101 -4.157 1.00 88.56 172 LEU A C 1
ATOM 1323 O O . LEU A 1 172 ? -3.678 8.827 -3.326 1.00 88.56 172 LEU A O 1
ATOM 1327 N N . LEU A 1 173 ? -3.673 6.954 -4.555 1.00 89.75 173 LEU A N 1
ATOM 1328 C CA . LEU A 1 173 ? -4.788 6.292 -3.899 1.00 89.75 173 LEU A CA 1
ATOM 1329 C C . LEU A 1 173 ? -4.232 5.296 -2.880 1.00 89.75 173 LEU A C 1
ATOM 1331 O O . LEU A 1 173 ? -3.700 4.245 -3.247 1.00 89.75 173 LEU A O 1
ATOM 1335 N N . VAL A 1 174 ? -4.362 5.627 -1.601 1.00 90.75 174 VAL A N 1
ATOM 1336 C CA . VAL A 1 174 ? -3.907 4.810 -0.474 1.00 90.75 174 VAL A CA 1
ATOM 1337 C C . VAL A 1 174 ? -5.112 4.107 0.136 1.00 90.75 174 VAL A C 1
ATOM 1339 O O . VAL A 1 174 ? -5.984 4.744 0.722 1.00 90.75 174 VAL A O 1
ATOM 1342 N N . SER A 1 175 ? -5.175 2.785 -0.008 1.00 91.19 175 SER A N 1
ATOM 1343 C CA . SER A 1 175 ? -6.241 1.965 0.574 1.00 91.19 175 SER A CA 1
ATOM 1344 C C . SER A 1 175 ? -5.817 1.467 1.951 1.00 91.19 175 SER A C 1
ATOM 1346 O O . SER A 1 175 ? -4.763 0.842 2.109 1.00 91.19 175 SER A O 1
ATOM 1348 N N . VAL A 1 176 ? -6.649 1.738 2.949 1.00 89.38 176 VAL A N 1
ATOM 1349 C CA . VAL A 1 176 ? -6.431 1.387 4.349 1.00 89.38 176 VAL A CA 1
ATOM 1350 C C . VAL A 1 176 ? -7.467 0.362 4.779 1.00 89.38 176 VAL A C 1
ATOM 1352 O O . VAL A 1 176 ? -8.671 0.573 4.637 1.00 89.38 176 VAL A O 1
ATOM 1355 N N . ARG A 1 177 ? -6.999 -0.727 5.383 1.00 87.19 177 ARG A N 1
ATOM 1356 C CA . ARG A 1 177 ? -7.855 -1.699 6.056 1.00 87.19 177 ARG A CA 1
ATOM 1357 C C . ARG A 1 177 ? -8.061 -1.271 7.507 1.00 87.19 177 ARG A C 1
ATOM 1359 O O . ARG A 1 177 ? -7.115 -1.261 8.304 1.00 87.19 177 ARG A O 1
ATOM 1366 N N . LYS A 1 178 ? -9.287 -0.848 7.826 1.00 79.06 178 LYS A N 1
ATOM 1367 C CA . LYS A 1 178 ? -9.646 -0.177 9.086 1.00 79.06 178 LYS A CA 1
ATOM 1368 C C . LYS A 1 178 ? -9.366 -1.035 10.309 1.00 79.06 178 LYS A C 1
ATOM 1370 O O . LYS A 1 178 ? -8.701 -0.578 11.232 1.00 79.06 178 LYS A O 1
ATOM 1375 N N . GLU A 1 179 ? -9.816 -2.278 10.272 1.00 79.25 179 GLU A N 1
ATOM 1376 C CA . GLU A 1 179 ? -9.706 -3.260 11.345 1.00 79.25 179 GLU A CA 1
ATOM 1377 C C . GLU A 1 179 ? -8.255 -3.625 11.686 1.00 79.25 179 GLU A C 1
ATOM 1379 O O . GLU A 1 179 ? -7.969 -4.012 12.815 1.00 79.25 179 GLU A O 1
ATOM 1384 N N . LEU A 1 180 ? -7.324 -3.447 10.742 1.00 78.25 180 LEU A N 1
ATOM 1385 C CA . LEU A 1 180 ? -5.893 -3.670 10.968 1.00 78.25 180 LEU A CA 1
ATOM 1386 C C . LEU A 1 180 ? -5.120 -2.372 11.251 1.00 78.25 180 LEU A C 1
ATOM 1388 O O . LEU A 1 180 ? -3.960 -2.430 11.675 1.00 78.25 180 LEU A O 1
ATOM 1392 N N . ALA A 1 181 ? -5.734 -1.212 10.989 1.00 79.94 181 ALA A N 1
ATOM 1393 C CA . ALA A 1 181 ? -5.063 0.083 10.895 1.00 79.94 181 ALA A CA 1
ATOM 1394 C C . ALA A 1 181 ? -3.785 -0.005 10.034 1.00 79.94 181 ALA A C 1
ATOM 1396 O O . ALA A 1 181 ? -2.700 0.400 10.463 1.00 79.94 181 ALA A O 1
ATOM 1397 N N . ARG A 1 182 ? -3.912 -0.613 8.845 1.00 87.44 182 ARG A N 1
ATOM 1398 C CA . ARG A 1 182 ? -2.801 -0.880 7.917 1.00 87.44 182 ARG A CA 1
ATOM 1399 C C . ARG A 1 182 ? -3.108 -0.358 6.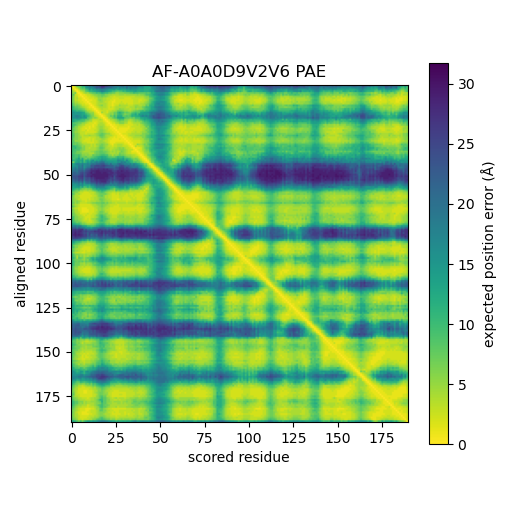524 1.00 87.44 182 ARG A C 1
ATOM 1401 O O . ARG A 1 182 ? -4.226 -0.502 6.033 1.00 87.44 182 ARG A O 1
ATOM 1408 N N . ILE A 1 183 ? -2.086 0.193 5.880 1.00 91.50 183 ILE A N 1
ATOM 1409 C CA . ILE A 1 183 ? -2.106 0.473 4.446 1.00 91.50 183 ILE A CA 1
ATOM 1410 C C . ILE A 1 183 ? -1.922 -0.857 3.727 1.00 91.50 183 ILE A C 1
ATOM 1412 O O . ILE A 1 183 ? -0.940 -1.555 3.970 1.00 91.50 183 ILE A O 1
ATOM 1416 N N . VAL A 1 184 ? -2.857 -1.205 2.852 1.00 92.06 184 VAL A N 1
ATOM 1417 C CA . VAL A 1 184 ? -2.860 -2.502 2.166 1.00 92.06 184 VAL A CA 1
ATOM 1418 C C . VAL A 1 184 ? -2.546 -2.400 0.677 1.00 92.06 184 VAL A C 1
ATOM 1420 O O . VAL A 1 184 ? -2.049 -3.356 0.085 1.00 92.06 184 VAL A O 1
ATOM 1423 N N . ARG A 1 185 ? -2.801 -1.234 0.077 1.00 92.38 185 ARG A N 1
ATOM 1424 C CA . ARG A 1 185 ? -2.587 -0.983 -1.348 1.00 92.38 185 ARG A CA 1
ATOM 1425 C C . ARG A 1 185 ? -2.292 0.488 -1.592 1.00 92.38 185 ARG A C 1
ATOM 1427 O O . ARG A 1 185 ? -2.950 1.353 -1.013 1.00 92.38 185 ARG A O 1
ATOM 1434 N N . ILE A 1 186 ? -1.346 0.760 -2.483 1.00 91.56 186 ILE A N 1
ATOM 1435 C CA . ILE A 1 186 ? -1.027 2.108 -2.962 1.00 91.56 186 ILE A CA 1
ATOM 1436 C C . ILE A 1 186 ? -1.050 2.083 -4.488 1.00 91.56 186 ILE A C 1
ATOM 1438 O O . ILE A 1 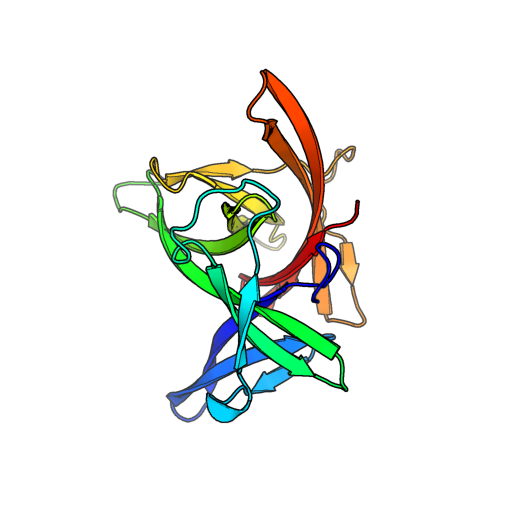186 ? -0.478 1.187 -5.109 1.00 91.56 186 ILE A O 1
ATOM 1442 N N . LYS A 1 187 ? -1.743 3.037 -5.107 1.00 90.25 187 LYS A N 1
ATOM 1443 C CA . LYS A 1 187 ? -1.832 3.157 -6.566 1.00 90.25 187 LYS A CA 1
ATOM 1444 C C . LYS A 1 187 ? -1.636 4.610 -6.984 1.00 90.25 187 LYS A C 1
ATOM 1446 O O . LYS A 1 187 ? -2.338 5.477 -6.475 1.00 90.25 187 LYS A O 1
ATOM 1451 N N . ARG A 1 188 ? -0.752 4.870 -7.945 1.00 88.25 188 ARG A N 1
ATOM 1452 C CA . ARG A 1 188 ? -0.651 6.182 -8.595 1.00 88.25 188 ARG A CA 1
ATOM 1453 C C . ARG A 1 188 ? -1.838 6.410 -9.533 1.00 88.25 188 ARG A C 1
ATOM 1455 O O . ARG A 1 188 ? -2.232 5.495 -10.258 1.00 88.25 188 ARG A O 1
ATOM 1462 N N . LEU A 1 189 ? -2.444 7.596 -9.479 1.00 83.25 189 LEU A N 1
ATOM 1463 C CA . LEU A 1 189 ? -3.638 7.932 -10.266 1.00 83.25 189 LEU A CA 1
ATOM 1464 C C . LEU A 1 189 ? -3.330 8.702 -11.559 1.00 83.25 189 LEU A C 1
ATOM 1466 O O . LEU A 1 189 ? -4.166 8.682 -12.461 1.00 83.25 189 LEU A O 1
ATOM 1470 N N . ASN A 1 190 ? -2.166 9.350 -11.654 1.00 68.56 190 ASN A N 1
ATOM 1471 C CA . ASN A 1 190 ? -1.741 10.159 -12.798 1.00 68.56 190 ASN A CA 1
ATOM 1472 C C . ASN A 1 190 ? -0.218 10.275 -12.918 1.00 68.56 190 ASN A C 1
ATOM 1474 O O . ASN A 1 190 ? 0.492 10.314 -11.888 1.00 68.56 190 ASN A O 1
#

Organism: NCBI:txid77586

Nearest PDB structures (foldseek):
  2waf-assembly1_A  TM=4.800E-01  e=2.900E+00  Streptococcus pneumoniae R6
  3i0a-assembly1_A  TM=2.076E-01  e=3.759E-01  Homo sapiens
  3cbc-assembly1_B  TM=2.212E-01  e=5.952E-01  Homo sapiens
  8a6l-assembly1_C  TM=2.278E-01  e=1.217E+00  Homo sapiens
  3bx8-assembly3_C  TM=2.506E-01  e=8.055E+00  unclassified

Solvent-accessible surface area (backbone atoms only — not comparable to full-atom values): 11185 Å² total; per-residue (Å²): 133,75,54,78,62,48,48,33,28,26,46,44,79,46,73,42,100,82,72,51,71,40,47,26,33,52,54,84,58,38,79,42,80,54,56,76,87,61,45,43,77,42,72,48,69,56,74,86,74,100,64,101,66,96,75,76,54,50,70,40,44,24,38,69,56,96,88,43,66,30,46,51,26,57,68,44,78,42,65,25,80,72,82,72,98,49,79,45,68,42,64,26,36,54,48,68,51,69,85,66,55,72,44,32,39,30,62,47,78,52,59,87,72,97,58,74,44,69,45,52,24,40,37,42,90,87,75,24,49,75,45,73,44,56,52,86,90,54,103,60,89,66,53,50,74,40,76,84,41,61,25,34,38,35,56,30,59,45,79,43,79,44,96,86,79,50,77,49,74,42,39,35,41,39,29,28,36,68,95,73,65,37,70,27,35,42,27,45,75,107

Foldseek 3Di:
DQDLQFKAFEFDWDQDPVRDTFTWAQDQQDTDTDDPVQKDWDWQDQPDDDDPPPPPTDTFIWGADPNDIHTYWYWDWAFADDDPDDRDIFIWTWDADSNRDIWTKGWDFDDDPDDTQIFIWTADRPHRDTGTFDQPDDPDSAFDQDPRNRWGWGWGWDWDQDPPRDIDIWIKTFTANPVVSDGTIIGTDD

pLDDT: mean 74.63, std 14.73, range [37.53, 92.44]

Secondary structure (DSSP, 8-state):
---TTSPEEEEEEEE-TTS-EEEEEEETTEEEE--GGGEEEEEEPPS----S-TT--EEEEEEEETTEEEEEEEEEEEEE--SSSS-EEEEEEEEE-TTS-EEEEEEEEE-SSS--EEEEEEE-TTT--EEEPPPTT-SS---EEETTTTEEEEEEEEEEE-TTS-EEEEEEEEEEEGGGTEEEEEEE--

Mean predicted aligned error: 10.08 Å